Protein AF-A0A534WBS1-F1 (afdb_monomer)

Mean predicted aligned error: 11.15 Å

Structure (mmCIF, N/CA/C/O backbone):
data_AF-A0A534WBS1-F1
#
_entry.id   AF-A0A534WBS1-F1
#
loop_
_atom_site.group_PDB
_atom_site.id
_atom_site.type_symbol
_atom_site.label_atom_id
_atom_site.label_alt_id
_atom_site.label_comp_id
_atom_site.label_asym_id
_atom_site.label_entity_id
_atom_site.label_seq_id
_atom_site.pdbx_PDB_ins_code
_atom_site.Cartn_x
_atom_site.Cartn_y
_atom_site.Cartn_z
_atom_site.occupancy
_atom_site.B_iso_or_equiv
_atom_site.auth_seq_id
_atom_site.auth_comp_id
_atom_site.auth_asym_id
_atom_site.auth_atom_id
_atom_site.pdbx_PDB_model_num
ATOM 1 N N . MET A 1 1 ? 41.143 10.429 -34.697 1.00 62.03 1 MET A N 1
ATOM 2 C CA . MET A 1 1 ? 40.552 11.539 -33.910 1.00 62.03 1 MET A CA 1
ATOM 3 C C . MET A 1 1 ? 39.050 11.711 -34.142 1.00 62.03 1 MET A C 1
ATOM 5 O O . MET A 1 1 ? 38.337 11.752 -33.153 1.00 62.03 1 MET A O 1
ATOM 9 N N . ALA A 1 2 ? 38.537 11.742 -35.382 1.00 63.72 2 ALA A N 1
ATOM 10 C CA . ALA A 1 2 ? 37.094 11.919 -35.639 1.00 63.72 2 ALA A CA 1
ATOM 11 C C . ALA A 1 2 ? 36.196 10.799 -35.058 1.00 63.72 2 ALA A C 1
ATOM 13 O O . ALA A 1 2 ? 35.191 11.087 -34.418 1.00 63.72 2 ALA A O 1
ATOM 14 N N . VAL A 1 3 ? 36.607 9.529 -35.180 1.00 65.31 3 VAL A N 1
ATOM 15 C CA . VAL A 1 3 ? 35.863 8.375 -34.626 1.00 65.31 3 VAL A CA 1
ATOM 16 C C . VAL A 1 3 ? 35.792 8.413 -33.089 1.00 65.31 3 VAL A C 1
ATOM 18 O O . VAL A 1 3 ? 34.777 8.047 -32.503 1.00 65.31 3 VAL A O 1
ATOM 21 N N . SER A 1 4 ? 36.840 8.908 -32.422 1.00 74.75 4 SER A N 1
ATOM 22 C CA . SER A 1 4 ? 36.888 9.044 -30.958 1.00 74.75 4 SER A CA 1
ATOM 23 C C . SER A 1 4 ? 35.937 10.130 -30.445 1.00 74.75 4 SER A C 1
ATOM 25 O O . SER A 1 4 ? 35.298 9.936 -29.417 1.00 74.75 4 SER A O 1
ATOM 27 N N . LEU A 1 5 ? 35.799 11.242 -31.176 1.00 77.44 5 LEU A N 1
ATOM 28 C CA . LEU A 1 5 ? 34.859 12.317 -30.837 1.00 77.44 5 LEU A CA 1
ATOM 29 C C . LEU A 1 5 ? 33.404 11.888 -31.048 1.00 77.44 5 LEU A C 1
ATOM 31 O O . LEU A 1 5 ? 32.572 12.109 -30.175 1.00 77.44 5 LEU A O 1
ATOM 35 N N . GLN A 1 6 ? 33.108 11.197 -32.152 1.00 76.00 6 GLN A N 1
ATOM 36 C CA . GLN A 1 6 ? 31.759 10.700 -32.429 1.00 76.00 6 GLN A CA 1
ATOM 37 C C . GLN A 1 6 ? 31.302 9.661 -31.390 1.00 76.00 6 GLN A C 1
ATOM 39 O O . GLN A 1 6 ? 30.147 9.673 -30.962 1.00 76.00 6 GLN A O 1
ATOM 44 N N . ARG A 1 7 ? 32.222 8.802 -30.927 1.00 78.44 7 ARG A N 1
ATOM 45 C CA . ARG A 1 7 ? 31.963 7.860 -29.831 1.00 78.44 7 ARG A CA 1
ATOM 46 C C . ARG A 1 7 ? 31.667 8.586 -28.516 1.00 78.44 7 ARG A C 1
ATOM 48 O O . ARG A 1 7 ? 30.636 8.308 -27.908 1.00 78.44 7 ARG A O 1
ATOM 55 N N . LEU A 1 8 ? 32.503 9.553 -28.130 1.00 80.88 8 LEU A N 1
ATOM 56 C CA . LEU A 1 8 ? 32.305 10.355 -26.915 1.00 80.88 8 LEU A CA 1
ATOM 57 C C . LEU A 1 8 ? 30.980 11.130 -26.932 1.00 80.88 8 LEU A C 1
ATOM 59 O O . LEU A 1 8 ? 30.278 11.184 -25.924 1.00 80.88 8 LEU A O 1
ATOM 63 N N . GLU A 1 9 ? 30.595 11.702 -28.073 1.00 84.06 9 GLU A N 1
ATOM 64 C CA . GLU A 1 9 ? 29.305 12.383 -28.209 1.00 84.06 9 GLU A CA 1
ATOM 65 C C . GLU A 1 9 ? 28.115 11.427 -28.096 1.00 84.06 9 GLU A C 1
ATOM 67 O O . GLU A 1 9 ? 27.100 11.786 -27.496 1.00 84.06 9 GLU A O 1
ATOM 72 N N . SER A 1 10 ? 28.221 10.220 -28.662 1.00 80.75 10 SER A N 1
ATOM 73 C CA . SER A 1 10 ? 27.166 9.205 -28.563 1.00 80.75 10 SER A CA 1
ATOM 74 C C . SER A 1 10 ? 26.990 8.692 -27.130 1.00 80.75 10 SER A C 1
ATOM 76 O O . SER A 1 10 ? 25.859 8.582 -26.655 1.00 80.75 10 SER A O 1
ATOM 78 N N . GLU A 1 11 ? 28.095 8.474 -26.410 1.00 84.62 11 GLU A N 1
ATOM 79 C CA . GLU A 1 11 ? 28.088 8.103 -24.992 1.00 84.62 11 GLU A CA 1
ATOM 80 C C . GLU A 1 11 ? 27.484 9.229 -24.143 1.00 84.62 11 GLU A C 1
ATOM 82 O O . GLU A 1 11 ? 26.606 8.973 -23.319 1.00 84.62 11 GLU A O 1
ATOM 87 N N . ARG A 1 12 ? 27.857 10.492 -24.397 1.00 86.62 12 ARG A N 1
ATOM 88 C CA . ARG A 1 12 ? 27.290 11.641 -23.674 1.00 86.62 12 ARG A CA 1
ATOM 89 C C . ARG A 1 12 ? 25.784 11.776 -23.893 1.00 86.62 12 ARG A C 1
ATOM 91 O O . ARG A 1 12 ? 25.045 11.891 -22.922 1.00 86.62 12 ARG A O 1
ATOM 98 N N . ARG A 1 13 ? 25.314 11.699 -25.146 1.00 86.25 13 ARG A N 1
ATOM 99 C CA . ARG A 1 13 ? 23.872 11.755 -25.459 1.00 86.25 13 ARG A CA 1
ATOM 100 C C . ARG A 1 13 ? 23.093 10.644 -24.760 1.00 86.25 13 ARG A C 1
ATOM 102 O O . ARG A 1 13 ? 21.991 10.894 -24.284 1.00 86.25 13 ARG A O 1
ATOM 109 N N . ARG A 1 14 ? 23.662 9.435 -24.681 1.00 84.50 14 ARG A N 1
ATOM 110 C CA . ARG A 1 14 ? 23.042 8.299 -23.984 1.00 84.50 14 ARG A CA 1
ATOM 111 C C . ARG A 1 14 ? 22.896 8.573 -22.487 1.00 84.50 14 ARG A C 1
ATOM 113 O O . ARG A 1 14 ? 21.814 8.376 -21.940 1.00 84.50 14 ARG A O 1
ATOM 120 N N . VAL A 1 15 ? 23.950 9.075 -21.844 1.00 87.25 15 VAL A N 1
ATOM 121 C CA . VAL A 1 15 ? 23.921 9.439 -20.419 1.00 87.25 15 VAL A CA 1
ATOM 122 C C . VAL A 1 15 ? 22.916 10.562 -20.151 1.00 87.25 15 VAL A C 1
ATOM 124 O O . VAL A 1 15 ? 22.138 10.468 -19.202 1.00 87.25 15 VAL A O 1
ATOM 127 N N . ASP A 1 16 ? 22.899 11.603 -20.983 1.00 91.12 16 ASP A N 1
ATOM 128 C CA . ASP A 1 16 ? 21.978 12.736 -20.834 1.00 91.12 16 ASP A CA 1
ATOM 129 C C . ASP A 1 16 ? 20.514 12.294 -20.986 1.00 91.12 16 ASP A C 1
ATOM 131 O O . ASP A 1 16 ? 19.649 12.714 -20.211 1.00 91.12 16 ASP A O 1
ATOM 135 N N . TRP A 1 17 ? 20.237 11.395 -21.935 1.00 91.69 17 TRP A N 1
ATO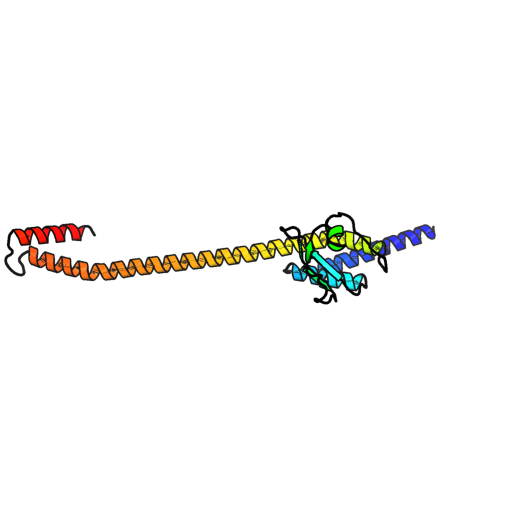M 136 C CA . TRP A 1 17 ? 18.915 10.798 -22.124 1.00 91.69 17 TRP A CA 1
ATOM 137 C C . TRP A 1 17 ? 18.467 10.003 -20.885 1.00 91.69 17 TRP A C 1
ATOM 139 O O . TRP A 1 17 ? 17.400 10.279 -20.335 1.00 91.69 17 TRP A O 1
ATOM 149 N N . LEU A 1 18 ? 19.314 9.107 -20.358 1.00 90.19 18 LEU A N 1
ATOM 150 C CA . LEU A 1 18 ? 19.009 8.329 -19.145 1.00 90.19 18 LEU A CA 1
ATOM 151 C C . LEU A 1 18 ? 18.743 9.227 -17.932 1.00 90.19 18 LEU A C 1
ATOM 153 O O . LEU A 1 18 ? 17.746 9.053 -17.230 1.00 90.19 18 LEU A O 1
ATOM 157 N N . LYS A 1 19 ? 19.598 10.228 -17.706 1.00 91.06 19 LYS A N 1
ATOM 158 C CA . LYS A 1 19 ? 19.441 11.172 -16.588 1.00 91.06 19 LYS A CA 1
ATOM 159 C C . LYS A 1 19 ? 18.163 11.994 -16.697 1.00 91.06 19 LYS A C 1
ATOM 161 O O . LYS A 1 19 ? 17.511 12.252 -15.683 1.00 91.06 19 LYS A O 1
ATOM 166 N N . THR A 1 20 ? 17.793 12.394 -17.912 1.00 93.38 20 THR A N 1
ATOM 167 C CA . THR A 1 20 ? 16.547 13.126 -18.169 1.00 93.38 20 THR A CA 1
ATOM 168 C C . THR A 1 20 ? 15.341 12.270 -17.793 1.00 93.38 20 THR A C 1
ATOM 170 O O . THR A 1 20 ? 14.459 12.733 -17.070 1.00 93.38 20 THR A O 1
ATOM 173 N N . ALA A 1 21 ? 15.333 11.004 -18.207 1.00 90.06 21 ALA A N 1
ATOM 174 C CA . ALA A 1 21 ? 14.272 10.056 -17.885 1.00 90.06 21 ALA A CA 1
ATOM 175 C C . ALA A 1 21 ? 14.156 9.789 -16.372 1.00 90.06 21 ALA A C 1
ATOM 177 O O . ALA A 1 21 ? 13.063 9.851 -15.809 1.00 90.06 21 ALA A O 1
ATOM 178 N N . GLN A 1 22 ? 15.281 9.555 -15.689 1.00 91.75 22 GLN A N 1
ATOM 179 C CA . GLN A 1 22 ? 15.319 9.350 -14.235 1.00 91.75 22 GLN A CA 1
ATOM 180 C C . GLN A 1 22 ? 14.822 10.573 -13.461 1.00 91.75 22 GLN A C 1
ATOM 182 O O . GLN A 1 22 ? 14.068 10.440 -12.492 1.00 91.75 22 GLN A O 1
ATOM 187 N N . SER A 1 23 ? 15.215 11.770 -13.901 1.00 93.62 23 SER A N 1
ATOM 188 C CA . SER A 1 23 ? 14.771 13.029 -13.294 1.00 93.62 23 SER A CA 1
ATOM 189 C C . SER A 1 23 ? 13.270 13.225 -13.490 1.00 93.62 23 SER A C 1
ATOM 191 O O . SER A 1 23 ? 12.560 13.535 -12.536 1.00 93.62 23 SER A O 1
ATOM 193 N N . ALA A 1 24 ? 12.767 12.960 -14.699 1.00 92.75 24 ALA A N 1
ATOM 194 C CA . ALA A 1 24 ? 11.341 13.007 -14.996 1.00 92.75 24 ALA A CA 1
ATOM 195 C C . ALA A 1 24 ? 10.543 11.991 -14.162 1.00 92.75 24 ALA A C 1
ATOM 197 O O . ALA A 1 24 ? 9.446 12.309 -13.708 1.00 92.75 24 ALA A O 1
ATOM 198 N N . LEU A 1 25 ? 11.082 10.791 -13.916 1.00 93.44 25 LEU A N 1
ATOM 199 C CA . LEU A 1 25 ? 10.411 9.799 -13.077 1.00 93.44 25 LEU A CA 1
ATOM 200 C C . LEU A 1 25 ? 10.355 10.290 -11.636 1.00 93.44 25 LEU A C 1
ATOM 202 O O . LEU A 1 25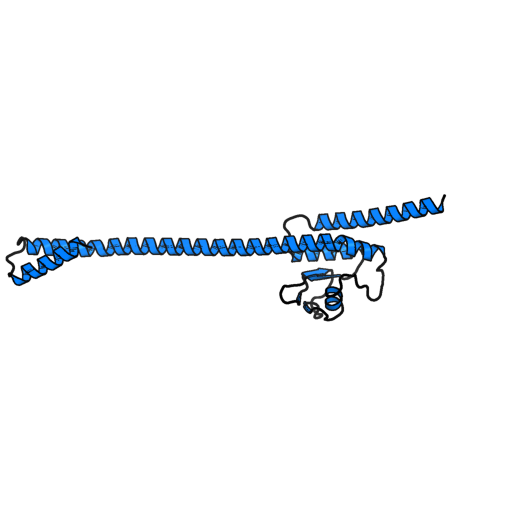 ? 9.284 10.337 -11.041 1.00 93.44 25 LEU A O 1
ATOM 206 N N . SER A 1 26 ? 11.505 10.698 -11.105 1.00 92.12 26 SER A N 1
ATOM 207 C CA . SER A 1 26 ? 11.630 11.194 -9.735 1.00 92.12 26 SER A CA 1
ATOM 208 C C . SER A 1 26 ? 10.676 12.356 -9.475 1.00 92.12 26 SER A C 1
ATOM 210 O O . SER A 1 26 ? 10.025 12.384 -8.437 1.00 92.12 26 SER A O 1
ATOM 212 N N . GLU A 1 27 ? 10.527 13.264 -10.445 1.00 93.25 27 GLU A N 1
ATOM 213 C CA . GLU A 1 27 ? 9.554 14.356 -10.423 1.00 93.25 27 GLU A CA 1
ATOM 214 C C . GLU A 1 27 ? 8.109 13.861 -10.274 1.00 93.25 27 GLU A C 1
ATOM 216 O O . GLU A 1 27 ? 7.378 14.315 -9.395 1.00 93.25 27 GLU A O 1
ATOM 221 N N . GLN A 1 28 ? 7.699 12.903 -11.110 1.00 93.25 28 GLN A N 1
ATOM 222 C CA . GLN A 1 28 ? 6.338 12.352 -11.103 1.00 93.25 28 GLN A CA 1
ATOM 223 C C . GLN A 1 28 ? 5.995 11.630 -9.795 1.00 93.25 28 GLN A C 1
ATOM 225 O O . GLN A 1 28 ? 4.824 11.593 -9.397 1.00 93.25 28 GLN A O 1
ATOM 230 N N . LEU A 1 29 ? 7.014 11.067 -9.143 1.00 92.94 29 LEU A N 1
ATOM 231 C CA . LEU A 1 29 ? 6.899 10.318 -7.897 1.00 92.94 29 LEU A CA 1
ATOM 232 C C . LEU A 1 29 ? 7.017 11.193 -6.640 1.00 92.94 29 LEU A C 1
ATOM 234 O O . LEU A 1 29 ? 6.953 10.669 -5.527 1.00 92.94 29 LEU A O 1
ATOM 238 N N . ARG A 1 30 ? 7.170 12.518 -6.777 1.00 88.62 30 ARG A N 1
ATOM 239 C CA . ARG A 1 30 ? 7.214 13.415 -5.617 1.00 88.62 30 ARG A CA 1
ATOM 240 C C . ARG A 1 30 ? 5.860 13.528 -4.917 1.00 88.62 30 ARG A C 1
ATOM 242 O O . ARG A 1 30 ? 4.803 13.561 -5.548 1.00 88.62 30 ARG A O 1
ATOM 249 N N . GLY A 1 31 ? 5.932 13.684 -3.596 1.00 89.94 31 GLY A N 1
ATOM 250 C CA . GLY A 1 31 ? 4.793 13.934 -2.717 1.00 89.94 31 GLY A CA 1
ATOM 251 C C . GLY A 1 31 ? 4.332 12.709 -1.927 1.00 89.94 31 GLY A C 1
ATOM 252 O O . GLY A 1 31 ? 5.018 11.689 -1.831 1.00 89.94 31 GLY A O 1
ATOM 253 N N . GLU A 1 32 ? 3.157 12.841 -1.317 1.00 91.00 32 GLU A N 1
ATOM 254 C CA . GLU A 1 32 ? 2.486 11.759 -0.602 1.00 91.00 32 GLU A CA 1
ATOM 255 C C . GLU A 1 32 ? 1.575 10.996 -1.559 1.00 91.00 32 GLU A C 1
ATOM 257 O O . GLU A 1 32 ? 0.402 11.321 -1.719 1.00 91.00 32 GLU A O 1
ATOM 262 N N . LEU A 1 33 ? 2.146 9.996 -2.223 1.00 93.88 33 LEU A N 1
ATOM 263 C CA . LEU A 1 33 ? 1.432 9.162 -3.178 1.00 93.88 33 LEU A CA 1
ATOM 264 C C . LEU A 1 33 ? 1.094 7.807 -2.563 1.00 93.88 33 LEU A C 1
ATOM 266 O O . LEU A 1 33 ? 1.904 7.218 -1.847 1.00 93.88 33 LEU A O 1
ATOM 270 N N . GLU A 1 34 ? -0.096 7.311 -2.880 1.00 94.44 34 GLU A N 1
ATOM 271 C CA . GLU A 1 34 ? -0.482 5.926 -2.618 1.00 94.44 34 GLU A CA 1
ATOM 272 C C . GLU A 1 34 ? 0.238 4.977 -3.598 1.00 94.44 34 GLU A C 1
ATOM 274 O O . GLU A 1 34 ? 0.539 5.384 -4.729 1.00 94.44 34 GLU A O 1
ATOM 279 N N . PRO A 1 35 ? 0.475 3.699 -3.238 1.00 93.25 35 PRO A N 1
ATOM 280 C CA . PRO A 1 35 ? 1.211 2.747 -4.083 1.00 93.25 35 PRO A CA 1
ATOM 281 C C . PRO A 1 35 ? 0.683 2.660 -5.519 1.00 93.25 35 PRO A C 1
ATOM 283 O O . PRO A 1 35 ? 1.443 2.654 -6.487 1.00 93.25 35 PRO A O 1
ATOM 286 N N . ARG A 1 36 ? -0.644 2.681 -5.668 1.00 93.06 36 ARG A N 1
ATOM 287 C CA . ARG A 1 36 ? -1.314 2.675 -6.971 1.00 93.06 36 ARG A CA 1
ATOM 288 C C . ARG A 1 36 ? -1.005 3.923 -7.801 1.00 93.06 36 ARG A C 1
ATOM 290 O O . ARG A 1 36 ? -0.764 3.821 -8.998 1.00 93.06 36 ARG A O 1
ATOM 297 N N . GLN A 1 37 ? -0.960 5.098 -7.172 1.00 94.88 37 GLN A N 1
ATOM 298 C CA . GLN A 1 37 ? -0.640 6.351 -7.860 1.00 94.88 37 GLN A CA 1
ATOM 299 C C . GLN A 1 37 ? 0.822 6.379 -8.313 1.00 94.88 37 GLN A C 1
ATOM 301 O O . GLN A 1 37 ? 1.106 6.846 -9.416 1.00 94.88 37 GLN A O 1
ATOM 306 N N . VAL A 1 38 ? 1.739 5.857 -7.491 1.00 95.50 38 VAL A N 1
ATOM 307 C CA . VAL A 1 38 ? 3.152 5.675 -7.862 1.00 95.50 38 VAL A CA 1
ATOM 308 C C . VAL A 1 38 ? 3.255 4.792 -9.107 1.00 95.50 38 VAL A C 1
ATOM 310 O O . VAL A 1 38 ? 3.873 5.195 -10.091 1.00 95.50 38 VAL A O 1
ATOM 313 N N . ALA A 1 39 ? 2.592 3.632 -9.103 1.00 94.50 39 ALA A N 1
ATOM 314 C CA . ALA A 1 39 ? 2.604 2.704 -10.229 1.00 94.50 39 ALA A CA 1
ATOM 315 C C . ALA A 1 39 ? 2.004 3.307 -11.510 1.00 94.50 39 ALA A C 1
ATOM 317 O O . ALA A 1 39 ? 2.633 3.263 -12.566 1.00 94.50 39 ALA A O 1
ATOM 318 N N . GLU A 1 40 ? 0.813 3.907 -11.438 1.00 94.19 40 GLU A N 1
ATOM 319 C CA . GLU A 1 40 ? 0.131 4.488 -12.604 1.00 94.19 40 GLU A CA 1
ATOM 320 C C . GLU A 1 40 ? 0.931 5.641 -13.229 1.00 94.19 40 GLU A C 1
ATOM 322 O O . GLU A 1 40 ? 1.063 5.711 -14.458 1.00 94.19 40 GLU A O 1
ATOM 327 N N . ARG A 1 41 ? 1.515 6.521 -12.403 1.00 95.25 41 ARG A N 1
ATOM 328 C CA . ARG A 1 41 ? 2.364 7.623 -12.881 1.00 95.25 41 ARG A CA 1
ATOM 329 C C . ARG A 1 41 ? 3.665 7.119 -13.486 1.00 95.25 41 ARG A C 1
ATOM 331 O O . ARG A 1 41 ? 4.056 7.612 -14.543 1.00 95.25 41 ARG A O 1
ATOM 338 N N . ALA A 1 42 ? 4.307 6.137 -12.854 1.00 94.94 42 ALA A N 1
ATOM 339 C CA . ALA A 1 42 ? 5.534 5.541 -13.363 1.00 94.94 42 ALA A CA 1
ATOM 340 C C . ALA A 1 42 ? 5.305 4.877 -14.724 1.00 94.94 42 ALA A C 1
ATOM 342 O O . ALA A 1 42 ? 5.964 5.246 -15.693 1.00 94.94 42 ALA A O 1
ATOM 343 N N . VAL A 1 43 ? 4.323 3.976 -14.835 1.00 93.69 43 VAL A N 1
ATOM 344 C CA . VAL A 1 43 ? 4.008 3.276 -16.093 1.00 93.69 43 VAL A CA 1
ATOM 345 C C . VAL A 1 43 ? 3.601 4.263 -17.184 1.00 93.69 43 VAL A C 1
ATOM 347 O O . VAL A 1 43 ? 4.063 4.155 -18.316 1.00 93.69 43 VAL A O 1
ATOM 350 N N . SER A 1 44 ? 2.788 5.271 -16.855 1.00 93.88 44 SER A N 1
ATOM 351 C CA . SER A 1 44 ? 2.366 6.279 -17.835 1.00 93.88 44 SER A CA 1
ATOM 352 C C . SER A 1 44 ? 3.491 7.212 -18.276 1.00 93.88 44 SER A C 1
ATOM 354 O O . SER A 1 44 ? 3.466 7.724 -19.394 1.00 93.88 44 SER A O 1
ATOM 356 N N . MET A 1 45 ? 4.464 7.496 -17.408 1.00 94.12 45 MET A N 1
ATOM 357 C CA . MET A 1 45 ? 5.656 8.244 -17.798 1.00 94.12 45 MET A CA 1
ATOM 358 C C . MET A 1 45 ? 6.533 7.377 -18.700 1.00 94.12 45 MET A C 1
ATOM 360 O O . MET A 1 45 ? 6.837 7.795 -19.814 1.00 94.12 45 MET A O 1
ATOM 364 N N . LEU A 1 46 ? 6.857 6.159 -18.258 1.00 91.88 46 LEU A N 1
ATOM 365 C CA . LEU A 1 46 ? 7.710 5.235 -19.001 1.00 91.88 46 LEU A CA 1
ATOM 366 C C . LEU A 1 46 ? 7.139 4.932 -20.383 1.00 91.88 46 LEU A C 1
ATOM 368 O O . LEU A 1 46 ? 7.897 4.970 -21.343 1.00 91.88 46 LEU A O 1
ATOM 372 N N . CYS A 1 47 ? 5.822 4.743 -20.522 1.00 90.94 47 CYS A N 1
ATOM 373 C CA . CYS A 1 47 ? 5.247 4.533 -21.848 1.00 90.94 47 CYS A CA 1
ATOM 374 C C . CYS A 1 47 ? 5.252 5.747 -22.753 1.00 90.94 47 CYS A C 1
ATOM 376 O O . CYS A 1 47 ? 5.540 5.607 -23.936 1.00 90.94 47 CYS A O 1
ATOM 378 N N . ARG A 1 48 ? 5.039 6.950 -22.223 1.00 90.00 48 ARG A N 1
ATOM 379 C CA . ARG A 1 48 ? 5.215 8.158 -23.038 1.00 90.00 48 ARG A CA 1
ATOM 380 C C . ARG A 1 48 ? 6.672 8.366 -23.445 1.00 90.00 48 ARG A C 1
ATOM 382 O O . ARG A 1 48 ? 6.921 8.842 -24.541 1.00 90.00 48 ARG A O 1
ATOM 389 N N . TYR A 1 49 ? 7.615 8.020 -22.572 1.00 89.88 49 TYR A N 1
ATOM 390 C CA . TYR A 1 49 ? 9.041 8.242 -22.803 1.00 89.88 49 TYR A CA 1
ATOM 391 C C . TYR A 1 49 ? 9.678 7.201 -23.733 1.00 89.88 49 TYR A C 1
ATOM 393 O O . TYR A 1 49 ? 10.551 7.535 -24.526 1.00 89.88 49 TYR A O 1
ATOM 401 N N . LEU A 1 50 ? 9.238 5.944 -23.636 1.00 87.81 50 LEU A N 1
ATOM 402 C CA . LEU A 1 50 ? 9.656 4.834 -24.500 1.00 87.81 50 LEU A CA 1
ATOM 403 C C . LEU A 1 50 ? 8.789 4.697 -25.758 1.00 87.81 50 LEU A C 1
ATOM 405 O O . LEU A 1 50 ? 9.012 3.783 -26.546 1.00 87.81 50 LEU A O 1
ATOM 409 N N . GLU A 1 51 ? 7.787 5.565 -25.913 1.00 86.75 51 GLU A N 1
ATOM 410 C CA . GLU A 1 51 ? 6.788 5.501 -26.980 1.00 86.75 51 GLU A CA 1
ATOM 411 C C . GLU A 1 51 ? 6.058 4.136 -27.022 1.00 86.75 51 GLU A C 1
ATOM 413 O O . GLU A 1 51 ? 5.688 3.649 -28.091 1.00 86.75 51 GLU A O 1
ATOM 418 N N . CYS A 1 52 ? 5.822 3.507 -25.852 1.00 84.88 52 CYS A N 1
ATOM 419 C CA . CYS A 1 52 ? 4.996 2.298 -25.767 1.00 84.88 52 CYS A CA 1
ATOM 420 C C . CYS A 1 52 ? 3.494 2.615 -25.764 1.00 84.88 52 CYS A C 1
ATOM 422 O O . CYS A 1 52 ? 3.044 3.436 -24.963 1.00 84.88 52 CYS A O 1
ATOM 424 N N . PRO A 1 53 ? 2.689 1.927 -26.601 1.00 84.38 53 PRO A N 1
ATOM 425 C CA . PRO A 1 53 ? 1.240 2.115 -26.614 1.00 84.38 53 PRO A CA 1
ATOM 426 C C . PRO A 1 53 ? 0.554 1.662 -25.324 1.00 84.38 53 PRO A C 1
ATOM 428 O O . PRO A 1 53 ? -0.430 2.266 -24.919 1.00 84.38 53 PRO A O 1
ATOM 431 N N . VAL A 1 54 ? 1.052 0.594 -24.690 1.00 87.94 54 VAL A N 1
ATOM 432 C CA . VAL A 1 54 ? 0.434 -0.047 -23.522 1.00 87.94 54 VAL A CA 1
ATOM 433 C C . VAL A 1 54 ? 1.513 -0.420 -22.512 1.00 87.94 54 VAL A C 1
ATOM 435 O O . VAL A 1 54 ? 2.600 -0.852 -22.890 1.00 87.94 54 VAL A O 1
ATOM 438 N N . GLY A 1 55 ? 1.199 -0.283 -21.224 1.00 88.69 55 GLY A N 1
ATOM 439 C CA . GLY A 1 55 ? 2.080 -0.694 -20.135 1.00 88.69 55 GLY A CA 1
ATOM 440 C C . GLY A 1 55 ? 1.303 -1.194 -18.923 1.00 88.69 55 GLY A C 1
ATOM 441 O O . GLY A 1 55 ? 0.179 -0.760 -18.665 1.00 88.69 55 GLY A O 1
ATOM 442 N N . ALA A 1 56 ? 1.917 -2.090 -18.156 1.00 91.25 56 ALA A N 1
ATOM 443 C CA . ALA A 1 56 ? 1.373 -2.621 -16.914 1.00 91.25 56 ALA A CA 1
ATOM 444 C C . ALA A 1 56 ? 2.491 -2.797 -15.884 1.00 91.25 56 ALA A C 1
ATOM 446 O O . ALA A 1 56 ? 3.620 -3.129 -16.240 1.00 91.25 56 ALA A O 1
ATOM 447 N N . LEU A 1 57 ? 2.165 -2.579 -14.613 1.00 91.88 57 LEU A N 1
ATOM 448 C CA . LEU A 1 57 ? 3.053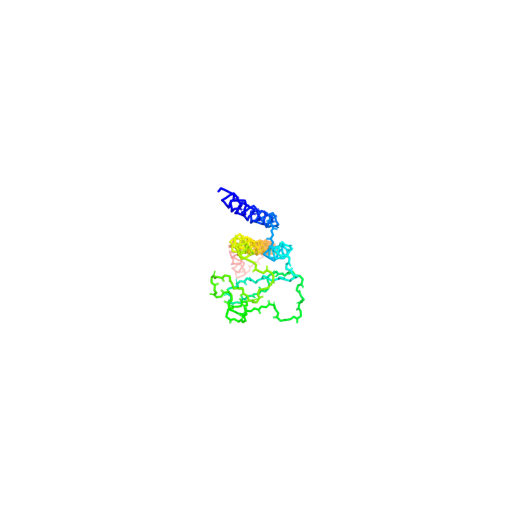 -2.829 -13.487 1.00 91.88 57 LEU A CA 1
ATOM 449 C C . LEU A 1 57 ? 2.344 -3.704 -12.473 1.00 91.88 57 LEU A C 1
ATOM 451 O O . LEU A 1 57 ? 1.239 -3.394 -12.025 1.00 91.88 57 LEU A O 1
ATOM 455 N N . TYR A 1 58 ? 3.040 -4.766 -12.099 1.00 91.69 58 TYR A N 1
ATOM 456 C CA . TYR A 1 58 ? 2.631 -5.720 -11.088 1.00 91.69 58 TYR A CA 1
ATOM 457 C C . TYR A 1 58 ? 3.598 -5.626 -9.914 1.00 91.69 58 TYR A C 1
ATOM 459 O O . TYR A 1 58 ? 4.775 -5.305 -10.091 1.00 91.69 58 TYR A O 1
ATOM 467 N N . SER A 1 59 ? 3.096 -5.875 -8.713 1.00 90.12 59 SER A N 1
ATOM 468 C CA . SER A 1 59 ? 3.903 -5.896 -7.494 1.00 90.12 59 SER A CA 1
ATOM 469 C C . SER A 1 59 ? 3.689 -7.227 -6.798 1.00 90.12 59 SER A C 1
ATOM 471 O O . SER A 1 59 ? 2.575 -7.732 -6.810 1.00 90.12 59 SER A O 1
ATOM 473 N N . LEU A 1 60 ? 4.748 -7.798 -6.228 1.00 89.56 60 LEU A N 1
ATOM 474 C CA . LEU A 1 60 ? 4.658 -9.042 -5.474 1.00 89.56 60 LEU A CA 1
ATOM 475 C C . LEU A 1 60 ? 4.017 -8.774 -4.108 1.00 89.56 60 LEU A C 1
ATOM 477 O O . LEU A 1 60 ? 4.499 -7.942 -3.331 1.00 89.56 60 LEU A O 1
ATOM 481 N N . ASP A 1 61 ? 2.927 -9.475 -3.821 1.00 87.12 61 ASP A N 1
ATOM 482 C CA . ASP A 1 61 ? 2.305 -9.472 -2.502 1.00 87.12 61 ASP A CA 1
ATOM 483 C C . ASP A 1 61 ? 2.869 -10.573 -1.586 1.00 87.12 61 ASP A C 1
ATOM 485 O O . ASP A 1 61 ? 3.758 -11.342 -1.956 1.00 87.12 61 ASP A O 1
ATOM 489 N N . ALA A 1 62 ? 2.382 -10.610 -0.344 1.00 81.88 62 ALA A N 1
ATOM 490 C CA . ALA A 1 62 ? 2.826 -11.584 0.651 1.00 81.88 62 ALA A CA 1
ATOM 491 C C . ALA A 1 62 ? 2.346 -13.017 0.348 1.00 81.88 62 ALA A C 1
ATOM 493 O O . ALA A 1 62 ? 2.946 -13.969 0.842 1.00 81.88 62 ALA A O 1
ATOM 494 N N . ASP A 1 63 ? 1.303 -13.168 -0.471 1.00 83.12 63 ASP A N 1
ATOM 495 C CA . ASP A 1 63 ? 0.692 -14.451 -0.828 1.00 83.12 63 ASP A CA 1
ATOM 496 C C . ASP A 1 63 ? 1.329 -15.062 -2.094 1.00 83.12 63 ASP A C 1
ATOM 498 O O . ASP A 1 63 ? 0.928 -16.134 -2.556 1.00 83.12 63 ASP A O 1
ATOM 502 N N . GLY A 1 64 ? 2.346 -14.398 -2.659 1.00 84.75 64 GLY A N 1
ATOM 503 C CA . GLY A 1 64 ? 3.041 -14.830 -3.871 1.00 84.75 64 GLY A CA 1
ATOM 504 C C . GLY A 1 64 ? 2.271 -14.537 -5.160 1.00 84.75 64 GLY A C 1
ATOM 505 O O . GLY A 1 64 ? 2.610 -15.083 -6.218 1.00 84.75 64 GLY A O 1
ATOM 506 N N . ALA A 1 65 ? 1.238 -13.698 -5.086 1.00 90.19 65 ALA A N 1
ATOM 507 C CA . ALA A 1 65 ? 0.530 -13.185 -6.241 1.00 90.19 65 ALA A CA 1
ATOM 508 C C . ALA A 1 65 ? 1.120 -11.842 -6.696 1.00 90.19 65 ALA A C 1
ATOM 510 O O . ALA A 1 65 ? 1.802 -11.115 -5.972 1.00 90.19 65 ALA A O 1
ATOM 511 N N . LEU A 1 66 ? 0.883 -11.545 -7.966 1.00 90.81 66 LEU A N 1
ATOM 512 C CA . LEU A 1 66 ? 1.362 -10.381 -8.691 1.00 90.81 66 LEU A CA 1
ATOM 513 C C . LEU A 1 66 ? 0.140 -9.584 -9.153 1.00 90.81 66 LEU A C 1
ATOM 515 O O . LEU A 1 66 ? -0.186 -9.622 -10.343 1.00 90.81 66 LEU A O 1
ATOM 519 N N . PRO A 1 67 ? -0.590 -8.909 -8.245 1.00 91.19 67 PRO A N 1
ATOM 520 C CA . PRO A 1 67 ? -1.714 -8.066 -8.621 1.00 91.19 67 PRO A CA 1
ATOM 521 C C . PRO A 1 67 ? -1.274 -6.884 -9.489 1.00 91.19 67 PRO A C 1
ATOM 523 O O . PRO A 1 67 ? -0.201 -6.298 -9.308 1.00 91.19 67 PRO A O 1
ATOM 526 N N . LEU A 1 68 ? -2.147 -6.503 -10.422 1.00 91.62 68 LEU A N 1
ATOM 527 C CA . LEU A 1 68 ? -1.974 -5.315 -11.247 1.00 91.62 68 LEU A CA 1
ATOM 528 C C . LEU A 1 68 ? -2.066 -4.059 -10.373 1.00 91.62 68 LEU A C 1
ATOM 530 O O . LEU A 1 68 ? -3.134 -3.717 -9.862 1.00 91.62 68 LEU A O 1
ATOM 534 N N . LEU A 1 69 ? -0.950 -3.345 -10.241 1.00 91.56 69 LEU A N 1
ATOM 535 C CA . LEU A 1 69 ? -0.850 -2.141 -9.420 1.00 91.56 69 LEU A CA 1
ATOM 536 C C . LEU A 1 69 ? -0.996 -0.856 -10.239 1.00 91.56 69 LEU A C 1
ATOM 538 O O . LEU A 1 69 ? -1.505 0.140 -9.732 1.00 91.56 69 LEU A O 1
ATOM 542 N N . GLY A 1 70 ? -0.572 -0.866 -11.504 1.00 91.25 70 GLY A N 1
ATOM 543 C CA . GLY A 1 70 ? -0.687 0.288 -12.391 1.00 91.25 70 GLY A CA 1
ATOM 544 C C . GLY A 1 70 ? -0.759 -0.116 -13.854 1.00 91.25 70 GLY A C 1
ATOM 545 O O . GLY A 1 70 ? -0.234 -1.152 -14.253 1.00 91.25 70 GLY A O 1
ATOM 546 N N . LYS A 1 71 ? -1.417 0.709 -14.669 1.00 92.06 71 LYS A N 1
ATOM 547 C CA . LYS A 1 71 ? -1.580 0.457 -16.101 1.00 92.06 71 LYS A CA 1
ATOM 548 C C . LYS A 1 71 ? -1.589 1.741 -16.917 1.00 92.06 71 LYS A C 1
ATOM 550 O O . LYS A 1 71 ? -2.017 2.786 -16.434 1.00 92.06 71 LYS A O 1
ATOM 555 N N . HIS A 1 72 ? -1.177 1.632 -18.172 1.00 90.50 72 HIS A N 1
ATOM 556 C CA . HIS A 1 72 ? -1.274 2.671 -19.185 1.00 90.50 72 HIS A CA 1
ATOM 557 C C . HIS A 1 72 ? -1.958 2.091 -20.420 1.00 90.50 72 HIS A C 1
ATOM 559 O O . HIS A 1 72 ? -1.493 1.087 -20.952 1.00 90.50 72 HIS A O 1
ATOM 565 N N . ALA A 1 73 ? -3.080 2.694 -20.823 1.00 85.19 73 ALA A N 1
ATOM 566 C CA . ALA A 1 73 ? -3.881 2.310 -21.993 1.00 85.19 73 ALA A CA 1
ATOM 567 C C . ALA A 1 73 ? -4.308 0.822 -22.077 1.00 85.19 73 ALA A C 1
ATOM 569 O O . ALA A 1 73 ? -4.732 0.364 -23.133 1.00 85.19 73 ALA A O 1
ATOM 570 N N . LEU A 1 74 ? -4.249 0.070 -20.969 1.00 83.50 74 LEU A N 1
ATOM 571 C CA . LEU A 1 74 ? -4.658 -1.337 -20.911 1.00 83.50 74 LEU A CA 1
ATOM 572 C C . LEU A 1 74 ? -6.151 -1.489 -20.562 1.00 83.50 74 LEU A C 1
ATOM 574 O O . LEU A 1 74 ? -6.627 -0.989 -19.527 1.00 83.50 74 LEU A O 1
ATOM 578 N N . SER A 1 75 ? -6.875 -2.239 -21.393 1.00 75.94 75 SER A N 1
ATOM 579 C CA . SER A 1 75 ? -8.285 -2.590 -21.188 1.00 75.94 75 SER A CA 1
ATOM 580 C C . SER A 1 75 ? -8.457 -3.588 -20.036 1.00 75.94 75 SER A C 1
ATOM 582 O O . SER A 1 75 ? -7.709 -4.547 -19.900 1.00 75.94 75 SER A O 1
ATOM 584 N N . SER A 1 76 ? -9.458 -3.376 -19.175 1.00 65.00 76 SER A N 1
ATOM 585 C CA . SER A 1 76 ? -9.661 -4.178 -17.951 1.00 65.00 76 SER A CA 1
ATOM 586 C C . SER A 1 76 ? -10.238 -5.589 -18.183 1.00 65.00 76 SER A C 1
ATOM 588 O O . SER A 1 76 ? -10.467 -6.305 -17.211 1.00 65.00 76 SER A O 1
ATOM 590 N N . SER A 1 77 ? -10.525 -5.976 -19.428 1.00 57.44 77 SER A N 1
ATOM 591 C CA . SER A 1 77 ? -11.318 -7.163 -19.787 1.00 57.44 77 SER A CA 1
ATOM 592 C C . SER A 1 77 ? -10.516 -8.450 -20.032 1.00 57.44 77 SER A C 1
ATOM 594 O O . SER A 1 77 ? -11.123 -9.488 -20.262 1.00 57.44 77 SER A O 1
ATOM 596 N N . GLU A 1 78 ? -9.181 -8.421 -19.986 1.00 59.34 78 GLU A N 1
ATOM 597 C CA . GLU A 1 78 ? -8.334 -9.493 -20.552 1.00 59.34 78 GLU A CA 1
ATOM 598 C C . GLU A 1 78 ? -7.722 -10.476 -19.531 1.00 59.34 78 GLU A C 1
ATOM 600 O O . GLU A 1 78 ? -6.742 -11.146 -19.829 1.00 59.34 78 GLU A O 1
ATOM 605 N N . GLY A 1 79 ? -8.245 -10.580 -18.303 1.00 63.31 79 GLY A N 1
ATOM 606 C CA . GLY A 1 79 ? -7.695 -11.516 -17.300 1.00 63.31 79 GLY A CA 1
ATOM 607 C C . GLY A 1 79 ? -6.323 -11.118 -16.725 1.00 63.31 79 GLY A C 1
ATOM 608 O O . GLY A 1 79 ? -5.782 -11.816 -15.879 1.00 63.31 79 GLY A O 1
ATOM 609 N N . LEU A 1 80 ? -5.800 -9.951 -17.100 1.00 70.06 80 LEU A N 1
ATOM 610 C CA . LEU A 1 80 ? -4.513 -9.381 -16.671 1.00 70.06 80 LEU A CA 1
ATOM 611 C C . LEU A 1 80 ? -4.549 -8.759 -15.257 1.00 70.06 80 LEU A C 1
ATOM 613 O O . LEU A 1 80 ? -3.831 -7.801 -14.977 1.00 70.06 80 LEU A O 1
ATOM 617 N N . GLN A 1 81 ? -5.444 -9.217 -14.377 1.00 80.19 81 GLN A N 1
ATOM 618 C CA . GLN A 1 81 ? -5.628 -8.586 -13.063 1.00 80.19 81 GLN A CA 1
ATOM 619 C C . GLN A 1 81 ? -4.634 -9.078 -12.012 1.00 80.19 81 GLN A C 1
ATOM 621 O O . GLN A 1 81 ? -4.292 -8.317 -11.107 1.00 80.19 81 GLN A O 1
ATOM 626 N N . SER A 1 82 ? -4.179 -10.327 -12.117 1.00 87.25 82 SER A N 1
ATOM 627 C CA . SER A 1 82 ? -3.168 -10.897 -11.231 1.00 87.25 82 SER A CA 1
ATOM 628 C C . SER A 1 82 ? -2.535 -12.139 -11.858 1.00 87.25 82 SER A C 1
ATOM 630 O O . SER A 1 82 ? -3.199 -12.845 -12.613 1.00 87.25 82 SER A O 1
ATOM 632 N N . PHE A 1 83 ? -1.278 -12.405 -11.512 1.00 90.56 83 PHE A N 1
ATOM 633 C CA . PHE A 1 83 ? -0.533 -13.611 -11.889 1.00 90.56 83 PHE A CA 1
ATOM 634 C C . PHE A 1 83 ? 0.071 -14.272 -10.651 1.00 90.56 83 PHE A C 1
ATOM 636 O O . PHE A 1 83 ? 0.250 -13.619 -9.625 1.00 90.56 83 PHE A O 1
ATOM 643 N N . ARG A 1 84 ? 0.450 -15.545 -10.735 1.00 89.31 84 ARG A N 1
ATOM 644 C CA . ARG A 1 84 ? 1.337 -16.183 -9.750 1.00 89.31 84 ARG A CA 1
ATOM 645 C C . ARG A 1 84 ? 2.792 -16.181 -10.215 1.00 89.31 84 ARG A C 1
ATOM 647 O O . ARG A 1 84 ? 3.086 -16.053 -11.401 1.00 89.31 84 ARG A O 1
ATOM 654 N N . LEU A 1 85 ? 3.723 -16.363 -9.282 1.00 90.38 85 LEU A N 1
ATOM 655 C CA . LEU A 1 85 ? 5.127 -16.611 -9.622 1.00 90.38 85 LEU A CA 1
ATOM 656 C C . LEU A 1 85 ? 5.259 -17.822 -10.565 1.00 90.38 85 LEU A C 1
ATOM 658 O O . LEU A 1 85 ? 4.672 -18.875 -10.324 1.00 90.38 85 LEU A O 1
ATOM 662 N N . GLY A 1 86 ? 6.020 -17.657 -11.650 1.00 86.12 86 GLY A N 1
ATOM 663 C CA . GLY A 1 86 ? 6.168 -18.655 -12.718 1.00 86.12 86 GLY A CA 1
ATOM 664 C C . GLY A 1 86 ? 4.978 -18.779 -13.681 1.00 86.12 86 GLY A C 1
ATOM 665 O O . GLY A 1 86 ? 5.048 -19.556 -14.630 1.00 86.12 86 GLY A O 1
ATOM 666 N N . GLU A 1 87 ? 3.892 -18.024 -13.482 1.00 88.06 87 GLU A N 1
ATOM 667 C CA . GLU A 1 87 ? 2.732 -18.022 -14.377 1.00 88.06 87 GLU A CA 1
ATOM 668 C C . GLU A 1 87 ? 2.880 -16.985 -15.499 1.00 88.06 87 GLU A C 1
ATOM 670 O O . GLU A 1 87 ? 2.966 -15.778 -15.261 1.00 88.06 87 GLU A O 1
ATOM 675 N N . GLY A 1 88 ? 2.864 -17.448 -16.751 1.00 85.38 88 GLY A N 1
ATOM 676 C CA . GLY A 1 88 ? 2.983 -16.577 -17.920 1.00 85.38 88 GLY A CA 1
ATOM 677 C C . GLY A 1 88 ? 4.300 -15.789 -17.957 1.00 85.38 88 GLY A C 1
ATOM 678 O O . GLY A 1 88 ? 5.238 -16.052 -17.208 1.00 85.38 88 GLY A O 1
ATOM 679 N N . LEU A 1 89 ? 4.382 -14.797 -18.847 1.00 84.31 89 LEU A N 1
ATOM 680 C CA . LEU A 1 89 ? 5.595 -13.980 -18.983 1.00 84.31 89 LEU A CA 1
ATOM 681 C C . LEU A 1 89 ? 5.838 -13.088 -17.760 1.00 84.31 89 LEU A C 1
ATOM 683 O O . LEU A 1 89 ? 6.981 -12.905 -17.357 1.00 84.31 89 LEU A O 1
ATOM 687 N N . VAL A 1 90 ? 4.773 -12.567 -17.144 1.00 87.50 90 VAL A N 1
ATOM 688 C CA . VAL A 1 90 ? 4.864 -11.700 -15.959 1.00 87.50 90 VAL A CA 1
ATOM 689 C C . VAL A 1 90 ? 5.369 -12.487 -14.749 1.00 87.50 90 VAL A C 1
ATOM 691 O O . VAL A 1 90 ? 6.314 -12.057 -14.089 1.00 87.50 90 VAL A O 1
ATOM 694 N N . GLY A 1 91 ? 4.787 -13.659 -14.481 1.00 88.19 91 GLY A N 1
ATOM 695 C CA . GLY A 1 91 ? 5.211 -14.524 -13.385 1.00 88.19 91 GLY A CA 1
ATOM 696 C C . GLY A 1 91 ? 6.605 -15.107 -13.592 1.00 88.19 91 GLY A C 1
ATOM 697 O O . GLY A 1 91 ? 7.359 -15.220 -12.625 1.00 88.19 91 GLY A O 1
ATOM 698 N N . GLN A 1 92 ? 6.979 -15.436 -14.833 1.00 88.06 92 GLN A N 1
ATOM 699 C CA . GLN A 1 92 ? 8.334 -15.888 -15.153 1.00 88.06 92 GLN A CA 1
ATOM 700 C C . GLN A 1 92 ? 9.365 -14.766 -14.976 1.00 88.06 92 GLN A C 1
ATOM 702 O O . GLN A 1 92 ? 10.419 -14.998 -14.385 1.00 88.06 92 GLN A O 1
ATOM 707 N N . ALA A 1 93 ? 9.052 -13.548 -15.427 1.00 87.62 93 ALA A N 1
ATOM 708 C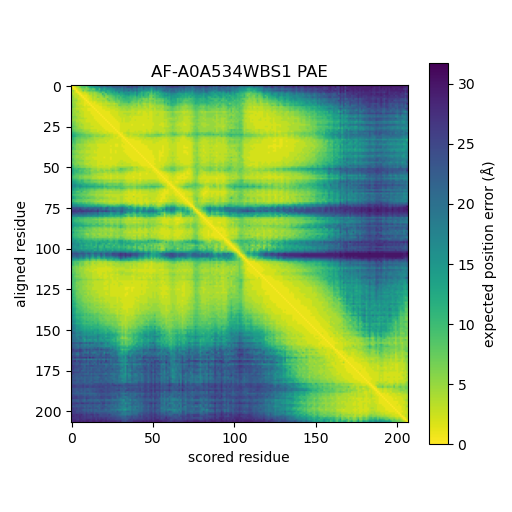 CA . ALA A 1 93 ? 9.914 -12.385 -15.232 1.00 87.62 93 ALA A CA 1
ATOM 709 C C . ALA A 1 93 ? 10.086 -12.045 -13.744 1.00 87.62 93 ALA A C 1
ATOM 711 O O . ALA A 1 93 ? 11.174 -11.662 -13.336 1.00 87.62 93 ALA A O 1
ATOM 712 N N . ALA A 1 94 ? 9.053 -12.240 -12.917 1.00 87.31 94 ALA A N 1
ATOM 713 C CA . ALA A 1 94 ? 9.136 -12.017 -11.473 1.00 87.31 94 ALA A CA 1
ATOM 714 C C . ALA A 1 94 ? 10.048 -13.021 -10.736 1.00 87.31 94 ALA A C 1
ATOM 716 O O . ALA A 1 94 ? 10.569 -12.695 -9.671 1.00 87.31 94 ALA A O 1
ATOM 717 N N . LEU A 1 95 ? 10.259 -14.226 -11.283 1.00 86.06 95 LEU A N 1
ATOM 718 C CA . LEU A 1 95 ? 11.229 -15.196 -10.751 1.00 86.06 95 LEU A CA 1
ATOM 719 C C . LEU A 1 95 ? 12.675 -14.865 -11.141 1.00 86.06 95 LEU A C 1
ATOM 721 O O . LEU A 1 95 ? 13.612 -15.353 -10.508 1.00 86.06 95 LEU A O 1
ATOM 725 N N . GLN A 1 96 ? 12.865 -14.078 -12.198 1.00 82.50 96 GLN A N 1
ATOM 726 C CA . GLN A 1 96 ? 1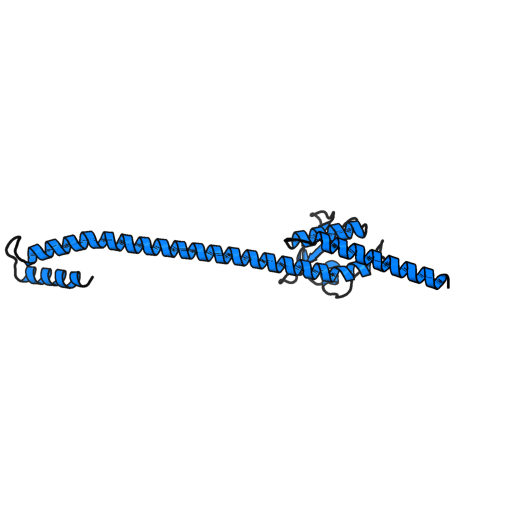4.176 -13.727 -12.727 1.00 82.50 96 GLN A CA 1
ATOM 727 C C . GLN A 1 96 ? 14.630 -12.363 -12.196 1.00 82.50 96 GLN A C 1
ATOM 729 O O . GLN A 1 96 ? 13.846 -11.441 -11.998 1.00 82.50 96 GLN A O 1
ATOM 734 N N . THR A 1 97 ? 15.933 -12.211 -11.969 1.00 72.75 97 THR A N 1
ATOM 735 C CA . THR A 1 97 ? 16.537 -10.934 -11.547 1.00 72.75 97 THR A CA 1
ATOM 736 C C . THR A 1 97 ? 16.915 -10.032 -12.729 1.00 72.75 97 THR A C 1
ATOM 738 O O . THR A 1 97 ? 17.257 -8.857 -12.540 1.00 72.75 97 THR A O 1
ATOM 741 N N . GLU A 1 98 ? 16.837 -10.566 -13.950 1.00 76.75 98 GLU A N 1
ATOM 742 C CA . GLU A 1 98 ? 17.185 -9.902 -15.205 1.00 76.75 98 GLU A CA 1
ATOM 743 C C . GLU A 1 98 ? 15.941 -9.434 -15.970 1.00 76.75 98 GLU A C 1
ATOM 745 O O . GLU A 1 98 ? 14.853 -9.992 -15.843 1.00 76.75 98 GLU A O 1
ATOM 750 N N . ILE A 1 99 ? 16.100 -8.384 -16.781 1.00 76.69 99 ILE A N 1
ATOM 751 C CA . ILE A 1 99 ? 15.014 -7.858 -17.614 1.00 76.69 99 ILE A CA 1
ATOM 752 C C . ILE A 1 99 ? 14.772 -8.824 -18.775 1.00 76.69 99 ILE A C 1
ATOM 754 O O . ILE A 1 99 ? 15.634 -8.992 -19.636 1.00 76.69 99 ILE A O 1
ATOM 758 N N . MET A 1 100 ? 13.575 -9.407 -18.826 1.00 76.75 100 MET A N 1
ATOM 759 C CA . MET A 1 100 ? 13.153 -10.275 -19.920 1.00 76.75 100 MET A CA 1
ATOM 760 C C . MET A 1 100 ? 12.542 -9.445 -21.057 1.00 76.75 100 MET A C 1
ATOM 762 O O . MET A 1 100 ? 11.546 -8.750 -20.860 1.00 76.75 100 MET A O 1
ATOM 766 N N . VAL A 1 101 ? 13.125 -9.527 -22.256 1.00 73.38 101 VAL A N 1
ATOM 767 C CA . VAL A 1 101 ? 12.589 -8.905 -23.478 1.00 73.38 101 VAL A CA 1
ATOM 768 C C . VAL A 1 101 ? 12.083 -10.009 -24.397 1.00 73.38 101 VAL A C 1
ATOM 770 O O . VAL A 1 101 ? 12.847 -10.891 -24.784 1.00 73.38 101 VAL A O 1
ATOM 773 N N . VAL A 1 102 ? 10.797 -9.961 -24.741 1.00 67.94 102 VAL A N 1
ATOM 774 C CA . VAL A 1 102 ? 10.149 -10.932 -25.630 1.00 67.94 102 VAL A CA 1
ATOM 775 C C . VAL A 1 102 ? 9.662 -10.194 -26.871 1.00 67.94 102 VAL A C 1
ATOM 777 O O . VAL A 1 102 ? 8.866 -9.275 -26.743 1.00 67.94 102 VAL A O 1
ATOM 780 N N . ASP A 1 103 ? 10.174 -10.608 -28.033 1.00 59.94 103 ASP A N 1
ATOM 781 C CA . ASP A 1 103 ? 9.863 -10.104 -29.381 1.00 59.94 103 ASP A CA 1
ATOM 782 C C . ASP A 1 103 ? 9.955 -8.567 -29.523 1.00 59.94 103 ASP A C 1
ATOM 784 O O . ASP A 1 103 ? 9.015 -7.819 -29.268 1.00 59.94 103 ASP A O 1
ATOM 788 N N . ALA A 1 104 ? 11.148 -8.074 -29.872 1.00 59.19 104 ALA A N 1
ATOM 789 C CA . ALA A 1 104 ? 11.515 -6.661 -29.784 1.00 59.19 104 ALA A CA 1
ATOM 790 C C . ALA A 1 104 ? 11.044 -5.824 -30.990 1.00 59.19 104 ALA A C 1
ATOM 792 O O . ALA A 1 104 ? 11.682 -5.834 -32.046 1.00 59.19 104 ALA A O 1
ATOM 793 N N . PRO A 1 105 ? 10.016 -4.981 -30.799 1.00 53.16 105 PRO A N 1
ATOM 794 C CA . PRO A 1 105 ? 10.095 -3.606 -31.308 1.00 53.16 105 PRO A CA 1
ATOM 795 C C . PRO A 1 105 ? 9.491 -2.570 -30.324 1.00 53.16 105 PRO A C 1
ATOM 797 O O . PRO A 1 105 ? 8.462 -2.857 -29.717 1.00 53.16 105 PRO A O 1
ATOM 800 N N . PRO A 1 106 ? 10.040 -1.346 -30.141 1.00 58.09 106 PRO A N 1
ATOM 801 C CA . PRO A 1 106 ? 11.390 -0.831 -30.371 1.00 58.09 106 PRO A CA 1
ATOM 802 C C . PRO A 1 106 ? 12.211 -0.879 -29.059 1.00 58.09 106 PRO A C 1
ATOM 804 O O . PRO A 1 106 ? 12.630 0.141 -28.514 1.00 58.09 106 PRO A O 1
ATOM 807 N N . TRP A 1 107 ? 12.442 -2.074 -28.512 1.00 71.00 107 TRP A N 1
ATOM 808 C CA . TRP A 1 107 ? 13.232 -2.251 -27.288 1.00 71.00 107 TRP A CA 1
ATOM 809 C C . TRP A 1 107 ? 14.721 -2.259 -27.636 1.00 71.00 107 TRP A C 1
ATOM 811 O O . TRP A 1 107 ? 15.290 -3.290 -27.987 1.00 71.00 107 TRP A O 1
ATOM 821 N N . ASN A 1 108 ? 15.357 -1.089 -27.601 1.00 75.44 108 ASN A N 1
ATOM 822 C CA . ASN A 1 108 ? 16.797 -0.970 -27.818 1.00 75.44 108 ASN A CA 1
ATOM 823 C C . ASN A 1 108 ? 17.576 -1.133 -26.497 1.00 75.44 108 ASN A C 1
ATOM 825 O O . ASN A 1 108 ? 17.016 -1.087 -25.402 1.00 75.44 108 ASN A O 1
ATOM 829 N N . ALA A 1 109 ? 18.901 -1.264 -26.591 1.00 79.44 109 ALA A N 1
ATOM 830 C CA . ALA A 1 109 ? 19.762 -1.369 -25.412 1.00 79.44 109 ALA A CA 1
ATOM 831 C C . ALA A 1 109 ? 19.676 -0.150 -24.468 1.00 79.44 109 ALA A C 1
ATOM 833 O O . ALA A 1 109 ? 20.130 -0.231 -23.332 1.00 79.44 109 ALA A O 1
ATOM 834 N N . ALA A 1 110 ? 19.184 1.007 -24.929 1.00 82.00 110 ALA A N 1
ATOM 835 C CA . ALA A 1 110 ? 18.979 2.177 -24.073 1.00 82.00 110 ALA A CA 1
ATOM 836 C C . ALA A 1 110 ? 17.677 2.059 -23.264 1.00 82.00 110 ALA A C 1
ATOM 838 O O . ALA A 1 110 ? 17.663 2.426 -22.095 1.00 82.00 110 ALA A O 1
ATOM 839 N N . ALA A 1 111 ? 16.613 1.491 -23.837 1.00 83.06 111 ALA A N 1
ATOM 840 C CA . ALA A 1 111 ? 15.360 1.214 -23.142 1.00 83.06 111 ALA A CA 1
ATOM 841 C C . ALA A 1 111 ? 15.556 0.189 -22.017 1.00 83.06 111 ALA A C 1
ATOM 843 O O . ALA A 1 111 ? 15.076 0.402 -20.905 1.00 83.06 111 ALA A O 1
ATOM 844 N N . THR A 1 112 ? 16.316 -0.884 -22.265 1.00 84.75 112 THR A N 1
ATOM 845 C CA . THR A 1 112 ? 16.644 -1.870 -21.221 1.00 84.75 112 THR A CA 1
ATOM 846 C C . THR A 1 112 ? 17.495 -1.262 -20.108 1.00 84.75 112 THR A C 1
ATOM 848 O O . THR A 1 112 ? 17.212 -1.493 -18.934 1.00 84.75 112 THR A O 1
ATOM 851 N N . GLU A 1 113 ? 18.486 -0.432 -20.449 1.00 86.81 113 GLU A N 1
ATOM 852 C CA . GLU A 1 113 ? 19.279 0.298 -19.452 1.00 86.81 113 GLU A CA 1
ATOM 853 C C . GLU A 1 113 ? 18.416 1.279 -18.649 1.00 86.81 113 GLU A C 1
ATOM 855 O O . GLU A 1 113 ? 18.527 1.326 -17.424 1.00 86.81 113 GLU A O 1
ATOM 860 N N . LEU A 1 114 ? 17.503 2.005 -19.305 1.00 87.56 114 LEU A N 1
ATOM 861 C CA . LEU A 1 114 ? 16.571 2.896 -18.623 1.00 87.56 114 LEU A CA 1
ATOM 862 C C . LEU A 1 114 ? 15.740 2.127 -17.606 1.00 87.56 114 LEU A C 1
ATOM 864 O O . LEU A 1 114 ? 15.741 2.507 -16.437 1.00 87.56 114 LEU A O 1
ATOM 868 N N . LEU A 1 115 ? 15.076 1.049 -18.036 1.00 88.12 115 LEU A N 1
ATOM 869 C CA . LEU A 1 115 ? 14.246 0.214 -17.169 1.00 88.12 115 LEU A CA 1
ATOM 870 C C . LEU A 1 115 ? 15.040 -0.359 -15.995 1.00 88.12 115 LEU A C 1
ATOM 872 O O . LEU A 1 115 ? 14.555 -0.328 -14.867 1.00 88.12 115 LEU A O 1
ATOM 876 N N . GLY A 1 116 ? 16.275 -0.808 -16.233 1.00 87.06 116 GLY A N 1
ATOM 877 C CA . GLY A 1 116 ? 17.171 -1.262 -15.170 1.00 87.06 116 GLY A CA 1
ATOM 878 C C . GLY A 1 116 ? 17.491 -0.155 -14.170 1.00 87.06 116 GLY A C 1
ATOM 879 O O . GLY A 1 116 ? 17.437 -0.378 -12.964 1.00 87.06 116 GLY A O 1
ATOM 880 N N . SER A 1 117 ? 17.748 1.053 -14.667 1.00 88.06 117 SER A N 1
ATOM 881 C CA . SER A 1 117 ? 18.111 2.199 -13.836 1.00 88.06 117 SER A CA 1
ATOM 882 C C . SER A 1 117 ? 16.935 2.763 -13.024 1.00 88.06 117 SER A C 1
ATOM 884 O O . SER A 1 117 ? 17.122 3.206 -11.896 1.00 88.06 117 SER A O 1
ATOM 886 N N . VAL A 1 118 ? 15.711 2.726 -13.566 1.00 90.62 118 VAL A N 1
ATOM 887 C CA . VAL A 1 118 ? 14.505 3.210 -12.871 1.00 90.62 118 VAL A CA 1
ATOM 888 C C . VAL A 1 118 ? 13.883 2.159 -11.963 1.00 90.62 118 VAL A C 1
ATOM 890 O O . VAL A 1 118 ? 13.125 2.519 -11.065 1.00 90.62 118 VAL A O 1
ATOM 893 N N . ARG A 1 119 ? 14.191 0.872 -12.177 1.00 89.25 119 ARG A N 1
ATOM 894 C CA . ARG A 1 119 ? 13.687 -0.247 -11.370 1.00 89.25 119 ARG A CA 1
ATOM 895 C C . ARG A 1 119 ? 13.927 -0.015 -9.885 1.00 89.25 119 ARG A C 1
ATOM 897 O O . ARG A 1 119 ? 12.999 -0.159 -9.100 1.00 89.25 119 ARG A O 1
ATOM 904 N N . GLU A 1 120 ? 15.145 0.366 -9.510 1.00 87.00 120 GLU A N 1
ATOM 905 C CA . GLU A 1 120 ? 15.505 0.609 -8.109 1.00 87.00 120 GLU A CA 1
ATOM 906 C C . GLU A 1 120 ? 14.736 1.799 -7.531 1.00 87.00 120 GLU A C 1
ATOM 908 O O . GLU A 1 120 ? 14.125 1.685 -6.470 1.00 87.00 120 GLU A O 1
ATOM 913 N N . THR A 1 121 ? 14.683 2.919 -8.258 1.00 89.75 121 THR A N 1
ATOM 914 C CA . THR A 1 121 ? 13.922 4.105 -7.838 1.00 89.75 121 THR A CA 1
ATOM 915 C C . THR A 1 121 ? 12.443 3.788 -7.644 1.00 89.75 121 THR A C 1
ATOM 917 O O . THR A 1 121 ? 11.839 4.213 -6.661 1.00 89.75 121 THR A O 1
ATOM 920 N N . LEU A 1 122 ? 11.856 3.024 -8.566 1.00 91.19 122 LEU A N 1
ATOM 921 C CA . LEU A 1 122 ? 10.450 2.653 -8.521 1.00 91.19 122 LEU A CA 1
ATOM 922 C C . LEU A 1 122 ? 10.158 1.656 -7.400 1.00 91.19 122 LEU A C 1
ATOM 924 O O . LEU A 1 122 ? 9.160 1.819 -6.705 1.00 91.19 122 LEU A O 1
ATOM 928 N N . ALA A 1 123 ? 11.036 0.674 -7.184 1.00 89.81 123 ALA A N 1
ATOM 929 C CA . ALA A 1 123 ? 10.923 -0.268 -6.076 1.00 89.81 123 ALA A CA 1
ATOM 930 C C . ALA A 1 123 ? 10.940 0.463 -4.727 1.00 89.81 123 ALA A C 1
ATOM 932 O O . ALA A 1 123 ? 10.047 0.261 -3.910 1.00 89.81 123 ALA A O 1
ATOM 933 N N . ILE A 1 124 ? 11.890 1.385 -4.531 1.00 91.19 124 ILE A N 1
ATOM 934 C CA . ILE A 1 124 ? 11.971 2.201 -3.313 1.00 91.19 124 ILE A CA 1
ATOM 935 C C . ILE A 1 124 ? 10.720 3.071 -3.160 1.00 91.19 124 ILE A C 1
ATOM 937 O O . ILE A 1 124 ? 10.142 3.130 -2.078 1.00 91.19 124 ILE A O 1
ATOM 941 N N . ALA A 1 125 ? 10.276 3.743 -4.225 1.00 93.00 125 ALA A N 1
ATOM 942 C CA . ALA A 1 125 ? 9.100 4.607 -4.164 1.00 93.00 125 ALA A CA 1
ATOM 943 C C . ALA A 1 125 ? 7.819 3.830 -3.821 1.00 93.00 125 ALA A C 1
ATOM 945 O O . ALA A 1 125 ? 7.001 4.313 -3.037 1.00 93.00 125 ALA A O 1
ATOM 946 N N . LEU A 1 126 ? 7.653 2.630 -4.385 1.00 92.81 126 LEU A N 1
ATOM 947 C CA . LEU A 1 126 ? 6.526 1.747 -4.097 1.00 92.81 126 LEU A CA 1
ATOM 948 C C . LEU A 1 126 ? 6.566 1.220 -2.666 1.00 92.81 126 LEU A C 1
ATOM 950 O O . LEU A 1 126 ? 5.539 1.261 -1.991 1.00 92.81 126 LEU A O 1
ATOM 954 N N . GLU A 1 127 ? 7.734 0.791 -2.192 1.00 91.81 127 GLU A N 1
ATOM 955 C CA . GLU A 1 127 ? 7.907 0.320 -0.818 1.00 91.81 127 GLU A CA 1
ATOM 956 C C . GLU A 1 127 ? 7.593 1.436 0.181 1.00 91.81 127 GLU A C 1
ATOM 958 O O . GLU A 1 127 ? 6.760 1.273 1.068 1.00 91.81 127 GLU A O 1
ATOM 963 N N . VAL A 1 128 ? 8.152 2.630 -0.033 1.00 93.25 128 VAL A N 1
ATOM 964 C CA . VAL A 1 128 ? 7.876 3.804 0.804 1.00 93.25 128 VAL A CA 1
ATOM 965 C C . VAL A 1 128 ? 6.388 4.158 0.796 1.00 93.25 128 VAL A C 1
ATOM 967 O O . VAL A 1 128 ? 5.824 4.464 1.849 1.00 93.25 128 VAL A O 1
ATOM 970 N N . ALA A 1 129 ? 5.730 4.128 -0.365 1.00 93.94 129 ALA A N 1
ATOM 971 C CA . ALA A 1 129 ? 4.295 4.376 -0.456 1.00 93.94 129 ALA A CA 1
ATOM 972 C C . ALA A 1 129 ? 3.484 3.309 0.297 1.00 93.94 129 ALA A C 1
ATOM 974 O O . ALA A 1 129 ? 2.525 3.648 0.994 1.00 93.94 129 ALA A O 1
ATOM 975 N N . ARG A 1 130 ? 3.889 2.036 0.208 1.00 92.44 130 ARG A N 1
ATOM 976 C CA . ARG A 1 130 ? 3.225 0.909 0.873 1.00 92.44 130 ARG A CA 1
ATOM 977 C C . ARG A 1 130 ? 3.361 1.001 2.387 1.00 92.44 130 ARG A C 1
ATOM 979 O O . ARG A 1 130 ? 2.343 1.010 3.074 1.00 92.44 130 ARG A O 1
ATOM 986 N N . SER A 1 131 ? 4.577 1.183 2.904 1.00 93.00 131 SER A N 1
ATOM 987 C CA . SER A 1 131 ? 4.800 1.323 4.347 1.00 93.00 131 SER A CA 1
ATOM 988 C C . SER A 1 131 ? 4.045 2.527 4.922 1.00 93.00 131 SER A C 1
ATOM 990 O O . SER A 1 131 ? 3.519 2.467 6.032 1.00 93.00 131 SER A O 1
ATOM 992 N N . ARG A 1 132 ? 3.943 3.633 4.168 1.00 94.12 132 ARG A N 1
ATOM 993 C CA . ARG A 1 132 ? 3.145 4.803 4.575 1.00 94.12 132 ARG A CA 1
ATOM 994 C C . ARG A 1 132 ? 1.653 4.487 4.636 1.00 94.12 132 ARG A C 1
ATOM 996 O O . ARG A 1 132 ? 1.007 4.865 5.612 1.00 94.12 132 ARG A O 1
ATOM 1003 N N . ALA A 1 133 ? 1.110 3.814 3.624 1.00 92.38 133 ALA A N 1
ATOM 1004 C CA . ALA A 1 133 ? -0.294 3.412 3.602 1.00 92.38 133 ALA A CA 1
ATOM 1005 C C . ALA A 1 133 ? -0.625 2.468 4.774 1.00 92.38 133 ALA A C 1
ATOM 1007 O O . ALA A 1 133 ? -1.614 2.675 5.480 1.00 92.38 133 ALA A O 1
ATOM 1008 N N . GLU A 1 134 ? 0.247 1.493 5.044 1.00 93.69 134 GLU A N 1
ATOM 1009 C CA . GLU A 1 134 ? 0.125 0.569 6.178 1.00 93.69 134 GLU A CA 1
ATOM 1010 C C . GLU A 1 134 ? 0.173 1.307 7.523 1.00 93.69 134 GLU A C 1
ATOM 1012 O O . GLU A 1 134 ? -0.687 1.094 8.384 1.00 93.69 134 GLU A O 1
ATOM 1017 N N . LEU A 1 135 ? 1.112 2.245 7.689 1.00 95.56 135 LEU A N 1
ATOM 1018 C CA . LEU A 1 135 ? 1.216 3.058 8.900 1.00 95.56 135 LEU A CA 1
ATOM 1019 C C . LEU A 1 135 ? -0.041 3.910 9.125 1.00 95.56 135 LEU A C 1
ATOM 1021 O O . LEU A 1 135 ? -0.563 3.950 10.240 1.00 95.56 135 LEU A O 1
ATOM 1025 N N . ARG A 1 136 ? -0.569 4.556 8.078 1.00 95.19 136 ARG A N 1
ATOM 1026 C CA . ARG A 1 136 ? -1.817 5.337 8.166 1.00 95.19 136 ARG A CA 1
ATOM 1027 C C . ARG A 1 136 ? -2.998 4.462 8.582 1.00 95.19 136 ARG A C 1
ATOM 1029 O O . ARG A 1 136 ? -3.777 4.860 9.449 1.00 95.19 136 ARG A O 1
ATOM 1036 N N . ALA A 1 137 ? -3.116 3.266 8.006 1.00 94.88 137 ALA A N 1
ATOM 1037 C CA . ALA A 1 137 ? -4.174 2.325 8.354 1.00 94.88 137 ALA A CA 1
ATOM 1038 C C . ALA A 1 137 ? -4.079 1.873 9.821 1.00 94.88 137 ALA A C 1
ATOM 1040 O O . ALA A 1 137 ? -5.096 1.821 10.523 1.00 94.88 137 ALA A O 1
ATOM 1041 N N . LEU A 1 138 ? -2.863 1.597 10.304 1.00 96.81 138 LEU A N 1
ATOM 1042 C CA . LEU A 1 138 ? -2.626 1.205 11.690 1.00 96.81 138 LEU A CA 1
ATOM 1043 C C . LEU A 1 138 ? -2.946 2.343 12.666 1.00 96.81 138 LEU A C 1
ATOM 1045 O O . LEU A 1 138 ? -3.658 2.117 13.642 1.00 96.81 138 LEU A O 1
ATOM 1049 N N . LEU A 1 139 ? -2.502 3.570 12.380 1.00 97.12 139 LEU A N 1
ATOM 1050 C CA . LEU A 1 139 ? -2.813 4.747 13.198 1.00 97.12 139 LEU A CA 1
ATOM 1051 C C . LEU A 1 139 ? -4.325 4.978 13.302 1.00 97.12 139 LEU A C 1
ATOM 1053 O O . LEU A 1 139 ? -4.850 5.136 14.403 1.00 97.12 139 LEU A O 1
ATOM 1057 N N . ALA A 1 140 ? -5.043 4.907 12.177 1.00 97.06 140 ALA A N 1
ATOM 1058 C CA . ALA A 1 140 ? -6.497 5.048 12.157 1.00 97.06 140 ALA A CA 1
ATOM 1059 C C . ALA A 1 140 ? -7.216 3.933 12.937 1.00 97.06 140 ALA A C 1
ATOM 1061 O O . ALA A 1 140 ? -8.310 4.141 13.466 1.00 97.06 140 ALA A O 1
ATOM 1062 N N . LYS A 1 141 ? -6.644 2.725 13.003 1.00 97.50 141 LYS A N 1
ATOM 1063 C CA . LYS A 1 141 ? -7.178 1.631 13.826 1.00 97.50 141 LYS A CA 1
ATOM 1064 C C . LYS A 1 141 ? -6.947 1.897 15.314 1.00 97.50 141 LYS A C 1
ATOM 1066 O O . LYS A 1 141 ? -7.897 1.816 16.087 1.00 97.50 141 LYS A O 1
ATOM 1071 N N . THR A 1 142 ? -5.726 2.259 15.696 1.00 96.75 142 THR A N 1
ATOM 1072 C CA . THR A 1 142 ? -5.368 2.558 17.089 1.00 96.75 142 THR A CA 1
ATOM 1073 C C . THR A 1 142 ? -6.182 3.724 17.639 1.00 96.75 142 THR A C 1
ATOM 1075 O O . THR A 1 142 ? -6.680 3.650 18.759 1.00 96.75 142 THR A O 1
ATOM 1078 N N . GLN A 1 143 ? -6.382 4.777 16.843 1.00 97.19 143 GLN A N 1
ATOM 1079 C CA . GLN A 1 143 ? -7.188 5.924 17.252 1.00 97.19 143 GLN A CA 1
ATOM 1080 C C . GLN A 1 143 ? -8.647 5.532 17.517 1.00 97.19 143 GLN A C 1
ATOM 1082 O O . GLN A 1 143 ? -9.190 5.887 18.560 1.00 97.19 143 GLN A O 1
ATOM 1087 N N . ARG A 1 144 ? -9.257 4.728 16.637 1.00 97.31 144 ARG A N 1
ATOM 1088 C CA . ARG A 1 144 ? -10.620 4.211 16.852 1.00 97.31 144 ARG A CA 1
ATOM 1089 C C . ARG A 1 144 ? -10.731 3.397 18.141 1.00 97.31 144 ARG A C 1
ATOM 1091 O O . ARG A 1 144 ? -11.662 3.602 18.910 1.00 97.31 144 ARG A O 1
ATOM 1098 N N . GLN A 1 145 ? -9.758 2.529 18.414 1.00 96.81 145 GLN A N 1
ATOM 1099 C CA . GLN A 1 145 ? -9.740 1.736 19.647 1.00 96.81 145 GLN A CA 1
ATOM 1100 C C . GLN A 1 145 ? -9.587 2.609 20.898 1.00 96.81 145 GLN A C 1
ATOM 1102 O O . GLN A 1 145 ? -10.240 2.358 21.909 1.00 96.81 145 GLN A O 1
ATOM 1107 N N . ALA A 1 146 ? -8.752 3.649 20.838 1.00 96.75 146 ALA A N 1
ATOM 1108 C CA . ALA A 1 146 ? -8.608 4.601 21.934 1.00 96.75 146 ALA A CA 1
ATOM 1109 C C . ALA A 1 146 ? -9.927 5.345 22.202 1.00 96.75 146 ALA A C 1
ATOM 1111 O O . ALA A 1 146 ? -10.363 5.419 23.349 1.00 96.75 146 ALA A O 1
ATOM 1112 N N . GLU A 1 147 ? -10.599 5.825 21.152 1.00 97.25 147 GLU A N 1
ATOM 1113 C CA . GLU A 1 147 ? -11.898 6.501 21.259 1.00 97.25 147 GLU A CA 1
ATOM 1114 C C . GLU A 1 147 ? -12.984 5.584 21.845 1.00 97.25 147 GLU A C 1
ATOM 1116 O O . GLU A 1 147 ? -13.747 6.003 22.719 1.00 97.25 147 GLU A O 1
ATOM 1121 N N . GLU A 1 148 ? -13.038 4.322 21.414 1.00 96.75 148 GLU A N 1
ATOM 1122 C CA . GLU A 1 148 ? -13.954 3.313 21.959 1.00 96.75 148 GLU A CA 1
ATOM 1123 C C . GLU A 1 148 ? -13.699 3.052 23.448 1.00 96.75 148 GLU A C 1
ATOM 1125 O O . GLU A 1 148 ? -14.641 3.054 24.245 1.00 96.75 148 GLU A O 1
ATOM 1130 N N . LEU A 1 149 ? -12.433 2.895 23.847 1.00 96.25 149 LEU A N 1
ATOM 1131 C CA . LEU A 1 149 ? -12.052 2.704 25.248 1.00 96.25 149 LEU A CA 1
ATOM 1132 C C . LEU A 1 149 ? -12.401 3.921 26.106 1.00 96.25 149 LEU A C 1
ATOM 1134 O O . LEU A 1 149 ? -12.940 3.763 27.203 1.00 96.25 149 LEU A O 1
ATOM 1138 N N . THR A 1 150 ? -12.142 5.134 25.612 1.00 96.50 150 THR A N 1
ATOM 1139 C CA . THR A 1 150 ? -12.517 6.368 26.311 1.00 96.50 150 THR A CA 1
ATOM 1140 C C . THR A 1 150 ? -14.029 6.451 26.505 1.00 96.50 150 THR A C 1
ATOM 1142 O O . THR A 1 150 ? -14.483 6.748 27.612 1.00 96.50 150 THR A O 1
ATOM 1145 N N . ARG A 1 151 ? -14.824 6.133 25.475 1.00 96.06 151 ARG A N 1
ATOM 1146 C CA . ARG A 1 151 ? -16.293 6.106 25.579 1.00 96.06 151 ARG A CA 1
ATOM 1147 C C . ARG A 1 151 ? -16.772 5.063 26.582 1.00 96.06 151 ARG A C 1
ATOM 1149 O O . ARG A 1 151 ? -17.577 5.388 27.448 1.00 96.06 151 ARG A O 1
ATOM 1156 N N . ALA A 1 152 ? -16.256 3.838 26.507 1.00 94.81 152 ALA A N 1
ATOM 1157 C CA . ALA A 1 152 ? -16.607 2.774 27.445 1.00 94.81 152 ALA A CA 1
ATOM 1158 C C . ALA A 1 152 ? -16.263 3.155 28.896 1.00 94.81 152 ALA A C 1
ATOM 1160 O O . ALA A 1 152 ? -17.069 2.941 29.803 1.00 94.81 152 ALA A O 1
ATOM 1161 N N . GLY A 1 153 ? -15.099 3.776 29.111 1.00 94.25 153 GLY A N 1
ATOM 1162 C CA . GLY A 1 153 ? -14.686 4.301 30.411 1.00 94.25 153 GLY A CA 1
ATOM 1163 C C . GLY A 1 153 ? -15.623 5.392 30.929 1.00 94.25 153 GLY A C 1
ATOM 1164 O O . GLY A 1 153 ? -16.067 5.323 32.073 1.00 94.25 153 GLY A O 1
ATOM 1165 N N . ALA A 1 154 ? -15.982 6.358 30.079 1.00 94.06 154 ALA A N 1
ATOM 1166 C CA . ALA A 1 154 ? -16.914 7.427 30.432 1.00 94.06 154 ALA A CA 1
ATOM 1167 C C . ALA A 1 154 ? -18.301 6.880 30.804 1.00 94.06 154 ALA A C 1
ATOM 1169 O O . ALA A 1 154 ? -18.833 7.238 31.856 1.00 94.06 154 ALA A O 1
ATOM 1170 N N . TYR A 1 155 ? -18.850 5.958 30.004 1.00 94.06 155 TYR A N 1
ATOM 1171 C CA . TYR A 1 155 ? -20.127 5.308 30.307 1.00 94.06 155 TYR A CA 1
ATOM 1172 C C . TYR A 1 155 ? -20.083 4.532 31.620 1.00 94.06 155 TYR A C 1
ATOM 1174 O O . TYR A 1 155 ? -21.008 4.642 32.422 1.00 94.06 155 TYR A O 1
ATOM 1182 N N . LYS A 1 156 ? -19.003 3.784 31.879 1.00 93.75 156 LYS A N 1
ATOM 1183 C CA . LYS A 1 156 ? -18.840 3.049 33.138 1.00 93.75 156 LYS A CA 1
ATOM 1184 C C . LYS A 1 156 ? -18.817 3.996 34.336 1.00 93.75 156 LYS A C 1
ATOM 1186 O O . LYS A 1 156 ? -19.520 3.749 35.311 1.00 93.75 156 LYS A O 1
ATOM 1191 N N . SER A 1 157 ? -18.049 5.080 34.262 1.00 93.25 157 SER A N 1
ATOM 1192 C CA . SER A 1 157 ? -17.976 6.076 35.336 1.00 93.25 157 SER A CA 1
ATOM 1193 C C . SER A 1 157 ? -19.326 6.747 35.584 1.00 93.25 157 SER A C 1
ATOM 1195 O O . SER A 1 157 ? -19.750 6.851 36.732 1.00 93.25 157 SER A O 1
ATOM 1197 N N . GLN A 1 158 ? -20.030 7.147 34.521 1.00 93.31 158 GLN A N 1
ATOM 1198 C CA . GLN A 1 158 ? -21.356 7.755 34.628 1.00 93.31 158 GLN A CA 1
ATOM 1199 C C . GLN A 1 158 ? -22.381 6.785 35.222 1.00 93.31 158 GLN A C 1
ATOM 1201 O O . GLN A 1 158 ? -23.143 7.162 36.106 1.00 93.31 158 GLN A O 1
ATOM 1206 N N . PHE A 1 159 ? -22.378 5.529 34.776 1.00 93.00 159 PHE A N 1
ATOM 1207 C CA . PHE A 1 159 ? -23.251 4.496 35.320 1.00 93.00 159 PHE A CA 1
ATOM 1208 C C . PHE A 1 159 ? -22.999 4.284 36.816 1.00 93.00 159 PHE A C 1
ATOM 1210 O O . PHE A 1 159 ? -23.941 4.314 37.600 1.00 93.00 159 PHE A O 1
ATOM 1217 N N . LEU A 1 160 ? -21.736 4.127 37.229 1.00 92.88 160 LEU A N 1
ATOM 1218 C CA . LEU A 1 160 ? -21.388 3.929 38.638 1.00 92.88 160 LEU A CA 1
ATOM 1219 C C . L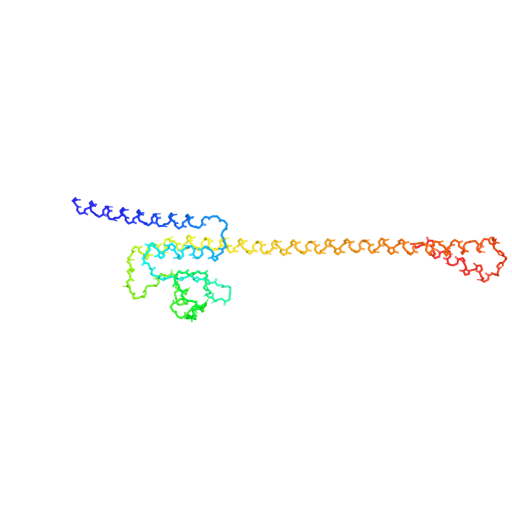EU A 1 160 ? -21.757 5.140 39.503 1.00 92.88 160 LEU A C 1
ATOM 1221 O O . LEU A 1 160 ? -22.290 4.959 40.596 1.00 92.88 160 LEU A O 1
ATOM 1225 N N . ALA A 1 161 ? -21.522 6.361 39.016 1.00 91.06 161 ALA A N 1
ATOM 1226 C CA . ALA A 1 161 ? -21.909 7.581 39.720 1.00 91.06 161 ALA A CA 1
ATOM 1227 C C . ALA A 1 161 ? -23.434 7.680 39.882 1.00 91.06 161 ALA A C 1
ATOM 1229 O O . ALA A 1 161 ? -23.923 7.906 40.989 1.00 91.06 161 ALA A O 1
ATOM 1230 N N . ASN A 1 162 ? -24.189 7.448 38.803 1.00 89.25 162 ASN A N 1
ATOM 1231 C CA . ASN A 1 162 ? -25.650 7.493 38.830 1.00 89.25 162 ASN A CA 1
ATOM 1232 C C . ASN A 1 162 ? -26.226 6.424 39.764 1.00 89.25 162 ASN A C 1
ATOM 1234 O O . ASN A 1 162 ? -27.013 6.751 40.647 1.00 89.25 162 ASN A O 1
ATOM 1238 N N . MET A 1 163 ? -25.783 5.170 39.633 1.00 89.38 163 MET A N 1
ATOM 1239 C CA . MET A 1 163 ? -26.238 4.078 40.500 1.00 89.38 163 MET A CA 1
ATOM 1240 C C . MET A 1 163 ? -25.903 4.337 41.969 1.00 89.38 163 MET A C 1
ATOM 1242 O O . MET A 1 163 ? -26.745 4.110 42.831 1.00 89.38 163 MET A O 1
ATOM 1246 N N . SER A 1 164 ? -24.720 4.877 42.275 1.00 89.25 164 SER A N 1
ATOM 1247 C CA . SER A 1 164 ? -24.359 5.251 43.648 1.00 89.25 164 SER A CA 1
ATOM 1248 C C . SER A 1 164 ? -25.320 6.300 44.225 1.00 89.25 164 SER A C 1
ATOM 1250 O O . SER A 1 164 ? -25.840 6.128 45.329 1.00 89.25 164 SER A O 1
ATOM 1252 N N . HIS A 1 165 ? -25.629 7.359 43.470 1.00 89.69 165 HIS A N 1
ATOM 1253 C CA . HIS A 1 165 ? -26.552 8.406 43.916 1.00 89.69 165 HIS A CA 1
ATOM 1254 C C . HIS A 1 165 ? -27.998 7.915 44.075 1.00 89.69 165 HIS A C 1
ATOM 1256 O O . HIS A 1 165 ? -28.657 8.256 45.066 1.00 89.69 165 HIS A O 1
ATOM 1262 N N . GLU A 1 166 ? -28.476 7.109 43.128 1.00 90.25 166 GLU A N 1
ATOM 1263 C CA . GLU A 1 166 ? -29.833 6.560 43.143 1.00 90.25 166 GLU A CA 1
ATOM 1264 C C . GLU A 1 166 ? -30.034 5.522 44.245 1.00 90.25 166 GLU A C 1
ATOM 1266 O O . GLU A 1 166 ? -31.130 5.440 44.786 1.00 90.25 166 GLU A O 1
ATOM 1271 N N . LEU A 1 167 ? -28.992 4.781 44.634 1.00 88.94 167 LEU A N 1
ATOM 1272 C CA . LEU A 1 167 ? -29.059 3.825 45.742 1.00 88.94 167 LEU A CA 1
ATOM 1273 C C . LEU A 1 167 ? -28.896 4.498 47.110 1.00 88.94 167 LEU A C 1
ATOM 1275 O O . LEU A 1 167 ? -29.572 4.119 48.068 1.00 88.94 167 LEU A O 1
ATOM 1279 N N . ARG A 1 168 ? -28.052 5.532 47.216 1.00 87.19 168 ARG A N 1
ATOM 1280 C CA . ARG A 1 168 ? -27.800 6.229 48.488 1.00 87.19 168 ARG A CA 1
ATOM 1281 C C . ARG A 1 168 ? -29.051 6.910 49.044 1.00 87.19 168 ARG A C 1
ATOM 1283 O O . ARG A 1 168 ? -29.258 6.913 50.250 1.00 87.19 168 ARG A O 1
ATOM 1290 N N . THR A 1 169 ? -29.880 7.497 48.184 1.00 89.69 169 THR A N 1
ATOM 1291 C CA . THR A 1 169 ? -31.083 8.241 48.603 1.00 89.69 169 THR A CA 1
ATOM 1292 C C . THR A 1 169 ? -32.129 7.358 49.308 1.00 89.69 169 THR A C 1
ATOM 1294 O O . THR A 1 169 ? -32.475 7.669 50.450 1.00 89.69 169 THR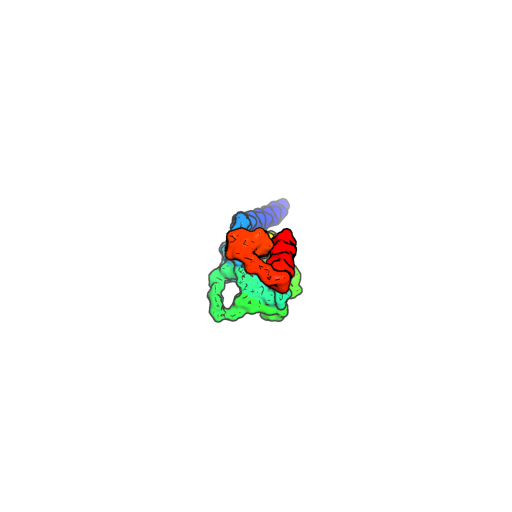 A O 1
ATOM 1297 N N . PRO A 1 170 ? -32.616 6.249 48.713 1.00 91.50 170 PRO A N 1
ATOM 1298 C CA . PRO A 1 170 ? -33.543 5.347 49.389 1.00 91.50 170 PRO A CA 1
ATOM 1299 C C . PRO A 1 170 ? -32.890 4.638 50.580 1.00 91.50 170 PRO A C 1
ATOM 1301 O O . PRO A 1 170 ? -33.550 4.471 51.602 1.00 91.50 170 PRO A O 1
ATOM 1304 N N . LEU A 1 171 ? -31.600 4.281 50.505 1.00 88.75 171 LEU A N 1
ATOM 1305 C CA . LEU A 1 171 ? -30.898 3.648 51.626 1.00 88.75 171 LEU A CA 1
ATOM 1306 C C . LEU A 1 171 ? -30.805 4.581 52.841 1.00 88.75 171 LEU A C 1
ATOM 1308 O O . LEU A 1 171 ? -31.133 4.172 53.952 1.00 88.75 171 LEU A O 1
ATOM 1312 N N . ASN A 1 172 ? -30.438 5.848 52.634 1.00 88.19 172 ASN A N 1
ATOM 1313 C CA . ASN A 1 172 ? -30.399 6.845 53.705 1.00 88.19 172 ASN A CA 1
ATOM 1314 C C . ASN A 1 172 ? -31.780 7.066 54.329 1.00 88.19 172 ASN A C 1
ATOM 1316 O O . ASN A 1 172 ? -31.878 7.214 55.545 1.00 88.19 172 ASN A O 1
ATOM 1320 N N . ALA A 1 173 ? -32.845 7.067 53.520 1.00 91.88 173 ALA A N 1
ATOM 1321 C CA . ALA A 1 173 ? -34.208 7.169 54.033 1.00 91.88 173 ALA A CA 1
ATOM 1322 C C . ALA A 1 173 ? -34.573 5.955 54.907 1.00 91.88 173 ALA A C 1
ATOM 1324 O O . ALA A 1 173 ? -35.063 6.131 56.021 1.00 91.88 173 ALA A O 1
ATOM 1325 N N . ILE A 1 174 ? -34.276 4.734 54.444 1.00 90.12 174 ILE A N 1
ATOM 1326 C CA . ILE A 1 174 ? -34.503 3.496 55.208 1.00 90.12 174 ILE A CA 1
ATOM 1327 C C . ILE A 1 174 ? -33.730 3.529 56.530 1.00 90.12 174 ILE A C 1
ATOM 1329 O O . ILE A 1 174 ? -34.318 3.256 57.575 1.00 90.12 174 ILE A O 1
ATOM 1333 N N . LEU A 1 175 ? -32.446 3.901 56.515 1.00 90.12 175 LEU A N 1
ATOM 1334 C CA . LEU A 1 175 ? -31.629 3.986 57.730 1.00 90.12 175 LEU A CA 1
ATOM 1335 C C . LEU A 1 175 ? -32.145 5.052 58.702 1.00 90.12 175 LEU A C 1
ATOM 1337 O O . LEU A 1 175 ? -32.219 4.781 59.897 1.00 90.12 175 LEU A O 1
ATOM 1341 N N . GLY A 1 176 ? -32.570 6.216 58.204 1.00 88.31 176 GLY A N 1
ATOM 1342 C CA . GLY A 1 176 ? -33.163 7.272 59.028 1.00 88.31 176 GLY A CA 1
ATOM 1343 C C . GLY A 1 176 ? -34.439 6.818 59.742 1.00 88.31 176 GLY A C 1
ATOM 1344 O O . GLY A 1 176 ? -34.550 6.971 60.957 1.00 88.31 176 GLY A O 1
ATOM 1345 N N . PHE A 1 177 ? -35.376 6.189 59.024 1.00 91.25 177 PHE A N 1
ATOM 1346 C CA . PHE A 1 177 ? -36.592 5.644 59.642 1.00 91.25 177 PHE A CA 1
ATOM 1347 C C . PHE A 1 177 ? -36.295 4.491 60.607 1.00 91.25 177 PHE A C 1
ATOM 1349 O O . PHE A 1 177 ? -36.893 4.418 61.677 1.00 91.25 177 PHE A O 1
ATOM 1356 N N . THR A 1 178 ? -35.347 3.618 60.258 1.00 92.12 178 THR A N 1
ATOM 1357 C CA . THR A 1 178 ? -34.894 2.520 61.129 1.00 92.12 178 THR A CA 1
ATOM 1358 C C . THR A 1 178 ? -34.315 3.069 62.435 1.00 92.12 178 THR A C 1
ATOM 1360 O O . THR A 1 178 ? -34.586 2.521 63.501 1.00 92.12 178 THR A O 1
ATOM 1363 N N . GLN A 1 179 ? -33.567 4.174 62.371 1.00 89.50 179 GLN A N 1
ATOM 1364 C CA . GLN A 1 179 ? -32.973 4.811 63.542 1.00 89.50 179 GLN A CA 1
ATOM 1365 C C . GLN A 1 179 ? -34.027 5.481 64.435 1.00 89.50 179 GLN A C 1
ATOM 1367 O O . GLN A 1 179 ? -34.026 5.230 65.636 1.00 89.50 179 GLN A O 1
ATOM 1372 N N . LEU A 1 180 ? -34.983 6.219 63.859 1.00 91.19 180 LEU A N 1
ATOM 1373 C CA . LEU A 1 180 ? -36.109 6.799 64.610 1.00 91.19 180 LEU A CA 1
ATOM 1374 C C . LEU A 1 180 ? -36.932 5.731 65.346 1.00 91.19 180 LEU A C 1
ATOM 1376 O O . LEU A 1 180 ? -37.335 5.930 66.490 1.00 91.19 180 LEU A O 1
ATOM 1380 N N . LEU A 1 181 ? -37.171 4.586 64.697 1.00 91.19 181 LEU A N 1
ATOM 1381 C CA . LEU A 1 181 ? -37.842 3.449 65.329 1.00 91.19 181 LEU A CA 1
ATOM 1382 C C . LEU A 1 181 ? -37.004 2.889 66.482 1.00 91.19 181 LEU A C 1
ATOM 1384 O O . LEU A 1 181 ? -37.536 2.680 67.568 1.00 91.19 181 LEU A O 1
ATOM 1388 N N . HIS A 1 182 ? -35.705 2.673 66.264 1.00 89.38 182 HIS A N 1
ATOM 1389 C CA . HIS A 1 182 ? -34.807 2.094 67.264 1.00 89.38 182 HIS A CA 1
ATOM 1390 C C . HIS A 1 182 ? -34.611 2.990 68.501 1.00 89.38 182 HIS A C 1
ATOM 1392 O O . HIS A 1 182 ? -34.487 2.475 69.608 1.00 89.38 182 HIS A O 1
ATOM 1398 N N . GLU A 1 183 ? -34.633 4.315 68.329 1.00 87.94 183 GLU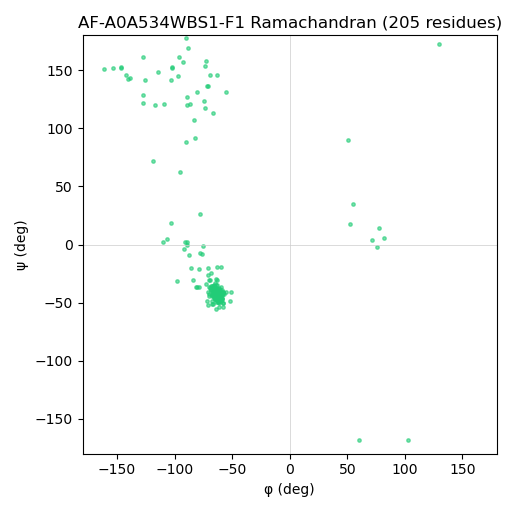 A N 1
ATOM 1399 C CA . GLU A 1 183 ? -34.515 5.308 69.411 1.00 87.94 183 GLU A CA 1
ATOM 1400 C C . GLU A 1 183 ? -35.823 5.494 70.209 1.00 87.94 183 GLU A C 1
ATOM 1402 O O . GLU A 1 183 ? -35.825 6.145 71.251 1.00 87.94 183 GLU A O 1
ATOM 1407 N N . GLY A 1 184 ? -36.932 4.882 69.770 1.00 86.62 184 GLY A N 1
ATOM 1408 C CA . GLY A 1 184 ? -38.226 4.928 70.462 1.00 86.62 184 GLY A CA 1
ATOM 1409 C C . GLY A 1 184 ? -39.051 6.195 70.201 1.00 86.62 184 GLY A C 1
ATOM 1410 O O . GLY A 1 184 ? -40.129 6.345 70.776 1.00 86.62 184 GLY A O 1
ATOM 1411 N N . GLU A 1 185 ? -38.602 7.071 69.297 1.00 86.94 185 GLU A N 1
ATOM 1412 C CA . GLU A 1 185 ? -39.251 8.347 68.930 1.00 86.94 185 GLU A CA 1
ATOM 1413 C C . GLU A 1 185 ? -40.647 8.162 68.302 1.00 86.94 185 GLU A C 1
ATOM 1415 O O . GLU A 1 185 ? -41.464 9.081 68.279 1.00 86.94 185 GLU A O 1
ATOM 1420 N N . VAL A 1 186 ? -40.945 6.961 67.793 1.00 86.44 186 VAL A N 1
ATOM 1421 C CA . VAL A 1 186 ? -42.220 6.625 67.126 1.00 86.44 186 VAL A CA 1
ATOM 1422 C C . VAL A 1 186 ? -43.088 5.661 67.954 1.00 86.44 186 VAL A C 1
ATOM 1424 O O . VAL A 1 186 ? -44.172 5.276 67.516 1.00 86.44 186 VAL A O 1
ATOM 1427 N N . GLY A 1 187 ? -42.638 5.276 69.155 1.00 87.62 187 GLY A N 1
ATOM 1428 C CA . GLY A 1 187 ? -43.353 4.378 70.067 1.00 87.62 187 GLY A CA 1
ATOM 1429 C C . GLY A 1 187 ? -42.510 3.205 70.594 1.00 87.62 187 GLY A C 1
ATOM 1430 O O . GLY A 1 187 ? -41.376 3.001 70.162 1.00 87.62 187 GLY A O 1
ATOM 1431 N N . PRO A 1 188 ? -43.051 2.422 71.548 1.00 87.38 188 PRO A N 1
ATOM 1432 C CA . PRO A 1 188 ? -42.330 1.319 72.179 1.00 87.38 188 PRO A CA 1
ATOM 1433 C C . PRO A 1 188 ? -42.155 0.124 71.229 1.00 87.38 188 PRO A C 1
ATOM 1435 O O . PRO A 1 188 ? -43.101 -0.301 70.566 1.00 87.38 188 PRO A O 1
ATOM 1438 N N . LEU A 1 189 ? -40.951 -0.450 71.215 1.00 91.88 189 LEU A N 1
ATOM 1439 C CA . LEU A 1 189 ? -40.611 -1.655 70.456 1.00 91.88 189 LEU A CA 1
ATOM 1440 C C . LEU A 1 189 ? -40.554 -2.892 71.354 1.00 91.88 189 LEU A C 1
ATOM 1442 O O . LEU A 1 189 ? -40.205 -2.813 72.532 1.00 91.88 189 LEU A O 1
ATOM 1446 N N . THR A 1 190 ? -40.833 -4.056 70.770 1.00 93.19 190 THR A N 1
ATOM 1447 C CA . THR A 1 190 ? -40.494 -5.341 71.399 1.00 93.19 190 THR A CA 1
ATOM 1448 C C . THR A 1 190 ? -38.985 -5.593 71.341 1.00 93.19 190 THR A C 1
ATOM 1450 O O . THR A 1 190 ? -38.284 -5.068 70.474 1.00 93.19 190 THR A O 1
ATOM 1453 N N . GLU A 1 191 ? -38.484 -6.445 72.233 1.00 88.88 191 GLU A N 1
ATOM 1454 C CA . GLU A 1 191 ? -37.059 -6.791 72.321 1.00 88.88 191 GLU A CA 1
ATOM 1455 C C . GLU A 1 191 ? -36.520 -7.356 70.990 1.00 88.88 191 GLU A C 1
ATOM 1457 O O . GLU A 1 191 ? -35.497 -6.901 70.481 1.00 88.88 191 GLU A O 1
ATOM 1462 N N . GLN A 1 192 ? -37.291 -8.236 70.345 1.00 90.19 192 GLN A N 1
ATOM 1463 C CA . GLN A 1 192 ? -36.948 -8.833 69.052 1.00 90.19 192 GLN A CA 1
ATOM 1464 C C . GLN A 1 192 ? -36.946 -7.815 67.893 1.00 90.19 192 GLN A C 1
ATOM 1466 O O . GLN A 1 192 ? -36.111 -7.890 66.993 1.00 90.19 192 GLN A O 1
ATOM 1471 N N . GLN A 1 193 ? -37.857 -6.833 67.902 1.00 91.44 193 GLN A N 1
ATOM 1472 C CA . GLN A 1 193 ? -37.859 -5.749 66.909 1.00 91.44 193 GLN A CA 1
ATOM 1473 C C . GLN A 1 193 ? -36.648 -4.826 67.082 1.00 91.44 193 GLN A C 1
ATOM 1475 O O . GLN A 1 193 ? -36.052 -4.416 66.087 1.00 91.44 193 GLN A O 1
ATOM 1480 N N . SER A 1 194 ? -36.267 -4.528 68.327 1.00 89.31 194 SER A N 1
ATOM 1481 C CA . SER A 1 194 ? -35.083 -3.718 68.627 1.00 89.31 194 SER A CA 1
ATOM 1482 C C . SER A 1 194 ? -33.798 -4.388 68.126 1.00 89.31 194 SER A C 1
ATOM 1484 O O . SER A 1 194 ? -32.971 -3.735 67.488 1.00 89.31 194 SER A O 1
ATOM 1486 N N . GLU A 1 195 ? -33.674 -5.705 68.316 1.00 90.81 195 GLU A N 1
ATOM 1487 C CA . GLU A 1 195 ? -32.542 -6.496 67.822 1.00 90.81 195 GLU A CA 1
ATOM 1488 C C . GLU A 1 195 ? -32.440 -6.478 66.284 1.00 90.81 195 GLU A C 1
ATOM 1490 O O . GLU A 1 195 ? -31.370 -6.209 65.728 1.00 90.81 195 GLU A O 1
ATOM 1495 N N . PHE A 1 196 ? -33.553 -6.686 65.566 1.00 91.44 196 PHE A N 1
ATOM 1496 C CA . PHE A 1 196 ? -33.554 -6.639 64.099 1.00 91.44 196 PHE A CA 1
ATOM 1497 C C . PHE A 1 196 ? -33.191 -5.257 63.543 1.00 91.44 196 PHE A C 1
ATOM 1499 O O . PHE A 1 196 ? -32.397 -5.169 62.603 1.00 91.44 196 PHE A O 1
ATOM 1506 N N . LEU A 1 197 ? -33.729 -4.177 64.120 1.00 91.56 197 LEU A N 1
ATOM 1507 C CA . LEU A 1 197 ? -33.395 -2.811 63.700 1.00 91.56 197 LEU A CA 1
ATOM 1508 C C . LEU A 1 197 ? -31.920 -2.485 63.981 1.00 91.56 197 LEU A C 1
ATOM 1510 O O . LEU A 1 197 ? -31.255 -1.898 63.126 1.00 91.56 197 LEU A O 1
ATOM 1514 N N . GLY A 1 198 ? -31.379 -2.936 65.119 1.00 88.19 198 GLY A N 1
ATOM 1515 C CA . GLY A 1 198 ? -29.955 -2.816 65.443 1.00 88.19 198 GLY A CA 1
ATOM 1516 C C . GLY A 1 198 ? -29.049 -3.489 64.405 1.00 88.19 198 GLY A C 1
ATOM 1517 O O . GLY A 1 198 ? -28.050 -2.906 63.974 1.00 88.19 198 GLY A O 1
ATOM 1518 N N . ASN A 1 199 ? -29.431 -4.673 63.920 1.00 88.81 199 ASN A N 1
ATOM 1519 C CA . ASN A 1 199 ? -28.699 -5.388 62.868 1.00 88.81 199 ASN A CA 1
ATOM 1520 C C . ASN A 1 199 ? -28.733 -4.658 61.514 1.00 88.81 199 ASN A C 1
ATOM 1522 O O . ASN A 1 199 ? -27.712 -4.589 60.819 1.00 88.81 199 ASN A O 1
ATOM 1526 N N . VAL A 1 200 ? -29.879 -4.076 61.143 1.00 89.06 200 VAL A N 1
ATOM 1527 C CA . VAL A 1 200 ? -30.023 -3.268 59.917 1.00 89.06 200 VAL A CA 1
ATOM 1528 C C . VAL A 1 200 ? -29.157 -2.007 59.990 1.00 89.06 200 VAL A C 1
ATOM 1530 O O . VAL A 1 200 ? -28.421 -1.718 59.047 1.00 89.06 200 VAL A O 1
ATOM 1533 N N . LEU A 1 201 ? -29.180 -1.288 61.118 1.00 87.38 201 LEU A N 1
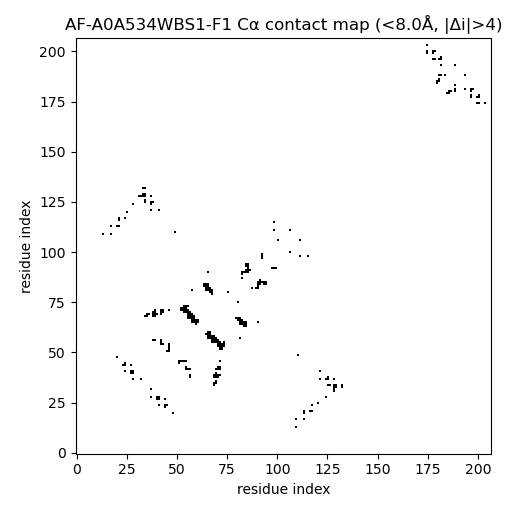ATOM 1534 C CA . LEU A 1 201 ? -28.372 -0.078 61.328 1.00 87.38 201 LEU A CA 1
ATOM 1535 C C . LEU A 1 201 ? -26.870 -0.370 61.320 1.00 87.38 201 LEU A C 1
ATOM 1537 O O . LEU A 1 201 ? -26.096 0.393 60.742 1.00 87.38 201 LEU A O 1
ATOM 1541 N N . THR A 1 202 ? -26.458 -1.478 61.937 1.00 87.25 202 THR A N 1
ATOM 1542 C CA . THR A 1 202 ? -25.050 -1.895 61.971 1.00 87.25 202 THR A CA 1
ATOM 1543 C C . THR A 1 202 ? -24.567 -2.238 60.563 1.00 87.25 202 THR A C 1
ATOM 1545 O O . THR A 1 202 ? -23.537 -1.733 60.129 1.00 87.25 202 THR A O 1
ATOM 1548 N N . SER A 1 203 ? -25.350 -3.009 59.803 1.00 84.62 203 SER A N 1
ATOM 1549 C CA . SER A 1 203 ? -25.017 -3.377 58.419 1.00 84.62 203 SER A CA 1
ATOM 1550 C C . SER A 1 203 ? -24.991 -2.161 57.483 1.00 84.62 203 SER A C 1
ATOM 1552 O O . SER A 1 203 ? -24.120 -2.054 56.625 1.00 84.62 203 SER A O 1
ATOM 1554 N N . GLY A 1 204 ? -25.917 -1.217 57.669 1.00 79.81 204 GLY A N 1
ATOM 1555 C CA . GLY A 1 204 ? -26.032 -0.011 56.848 1.00 79.81 204 GLY A CA 1
ATOM 1556 C C . GLY A 1 204 ? -24.926 1.023 57.046 1.00 79.81 204 GLY A C 1
ATOM 1557 O O . GLY A 1 204 ? -24.638 1.771 56.120 1.00 79.81 204 GLY A O 1
ATOM 1558 N N . ARG A 1 205 ? -24.274 1.067 58.216 1.00 74.81 205 ARG A N 1
ATOM 1559 C CA . ARG A 1 205 ? -23.135 1.974 58.476 1.00 74.81 205 ARG A CA 1
ATOM 1560 C C . ARG A 1 205 ? -21.822 1.522 57.822 1.00 74.81 205 ARG A C 1
ATOM 1562 O O . ARG A 1 205 ? -20.852 2.275 57.858 1.00 74.81 205 ARG A O 1
ATOM 1569 N N . HIS A 1 206 ? -21.782 0.315 57.252 1.00 66.94 206 HIS A N 1
ATOM 1570 C CA . HIS A 1 206 ? -20.600 -0.275 56.612 1.00 66.94 206 HIS A CA 1
ATOM 1571 C C . HIS A 1 206 ? -20.663 -0.315 55.070 1.00 66.94 206 HIS A C 1
ATOM 1573 O O . HIS A 1 206 ? -19.755 -0.872 54.452 1.00 66.94 206 HIS A O 1
ATOM 1579 N N . LEU A 1 207 ? -21.707 0.261 54.463 1.00 62.06 207 LEU A N 1
ATOM 1580 C CA . LEU A 1 207 ? -21.924 0.371 53.011 1.00 62.06 207 LEU A CA 1
ATOM 1581 C C . LEU A 1 207 ? -21.546 1.763 52.490 1.00 62.06 207 LEU A C 1
ATOM 1583 O O . LEU A 1 207 ? -21.060 1.829 51.339 1.00 62.06 207 LEU A O 1
#

Solvent-accessible surface area (backbone atoms only — not comparable to full-atom values): 11687 Å² total; per-residue (Å²): 111,70,70,59,49,54,51,52,51,52,54,49,53,51,53,54,51,47,52,50,52,50,50,55,46,55,59,70,59,60,75,96,49,51,42,47,57,43,33,28,48,47,34,43,48,51,22,66,74,70,70,42,82,59,36,75,38,64,47,80,50,96,86,51,34,30,41,58,46,19,53,20,84,65,74,93,82,74,73,76,56,53,37,40,70,62,39,66,72,69,10,40,40,70,73,43,97,60,91,79,84,78,84,80,77,90,70,44,79,63,55,56,49,42,53,59,64,43,45,59,59,50,51,52,53,37,49,55,18,44,57,50,53,54,50,52,53,51,51,57,47,54,51,51,52,50,54,51,52,51,50,53,50,50,51,50,52,51,49,54,52,49,52,50,56,65,51,47,54,60,50,51,51,52,49,51,54,42,47,41,49,66,74,41,80,79,45,92,73,55,73,70,57,45,53,53,40,51,52,53,52,58,57,59,76,76,112

Sequence (207 aa):
MAVSLQRLESERRRVDWLKTAQSALSEQLRGELEPRQVAERAVSMLCRYLECPVGALYSLDADGALPLLGKHALSSSEGLQSFRLGEGLVGQAALQTEIMVVDAPPWNAAATELLGSVRETLAIALEVARSRAELRALLAKTQRQAEELTRAGAYKSQFLANMSHELRTPLNAILGFTQLLHEGEVGPLTEQQSEFLGNVLTSGRHL

Radius of gyration: 38.73 Å; Cα contacts (8 Å, |Δi|>4): 162; chains: 1; bounding box: 84×33×108 Å

pLDDT: mean 87.3, std 8.77, range [53.16, 97.5]

Nearest PDB structures (foldseek):
  8bor-assembly1_B  TM=7.517E-01  e=5.079E-02  Deinococcus radiodurans R1 = ATCC 13939 = DSM 20539
  6ndo-assembly1_A  TM=7.566E-01  e=6.050E-02  Xanthomonas campestris pv. campestris str. 8004
  8bor-assembly2_D  TM=7.521E-01  e=7.640E-02  Deinococcus radiodurans R1 = ATCC 13939 = DSM 20539
  8afk-assembly1_A  TM=6.565E-01  e=1.084E-01  Rhodopseudomonas palustris CGA009
  6ob8-assembly1_A  TM=5.622E-01  e=1.631E-01  [Leptolyngbya] sp. JSC-1

Foldseek 3Di:
DVVVVVVVVVVVVLVVLLVVLLVCLVVQLDDQDALLSNQASNQQSLCVSVVNQKGWAFDQDPVQKTATSYIDNDDPPDPNGIDGQVGPPVNPCVVDPADDDDDDDPCDPSSRVSCVVCVVVSVVSSVVNVVVVVVVVVVVVVVVVVVVVVVVVVVVVVVVVVVVVVVCVVLVVVLVVLVCVLVQVPHDDDPVSNVVSVVSNVVSVVD

Secondary structure (DSSP, 8-state):
-HHHHHHHHHHHHHHHHHHHHHHHHHHHT-SS--HHHHHHHHHHHHHHHTT-S-EEEE---TTSEEEEEEEES--TTSSTTEEETTSHHHHHHHH-SSPP--S-SS--HHHHHHHHHHHHHHHHHHHHHHHHHHHHHHHHHHHHHHHHHHHHHHHHHHHHHHHHHHHHHHHHHHHHHHHHHHTTTTSPPPHHHHHHHHHHHHHHTT-